Protein AF-A0A5Y2SI53-F1 (afdb_monomer)

InterPro domains:
  IPR004703 Phosphotransferase system, sugar-specific permease component [PF03611] (11-159)
  IPR051562 Ascorbate-specific PTS system EIIC component [PTHR33843] (4-161)

Foldseek 3Di:
DVVVCCCVCVQVVDPLNVQLVVQLVVCVVVVHDPVVSVVSSVCSSVVVVVVVVVVVVVVVVVVVVVVCCCVVVVDPDDDPDLCSLLVVLCVVCVVLLVLLLVLLQVLLVVLCVPDVQNDHQDDPVQSSSQSSVQLVVLVVVVHDDPVSSNRSNNVSNVVCSVLVSVLCVQLQVLVVVVVNHPDADRHSVRSLVSNLVSCVVVVVVVVNVVSVVVVVVVVCVVVVVVPDDPDDPPDDDD

Sequence (238 aa):
MLFVEFIVKDLLGQASILITFIAMLGLILQKKSPAKTAEGTFKTLLGFLIMMAGINIIVATLTFLNDIFTQGFGMKGYITDVAAIAGLANRELGSEVALTLMVIFAVNIIIVRLTPLKYIFLTGQALLGMATIGAVIGYKAGLTGLPLILTGGIFGGVIHGLFITSLPAFLVPMLESYGFTGVTFSDSDVISSGLVLGHAFQKNGLFVALFIVFVAALAWFVNGKSAKPKGENIHESV

Secondary structure (DSSP, 8-state):
-HHHHIIIIIISS-HHHHHHHHHHHHHHHTT--HHHHHHHHHHHHHHHHHHHHHHHHHHHHHHHHHHHHHHHTT--S----HHHHHHHHHHHHHHHHHHHHHHHHHHHHHHHHHSS-------HHHHHHHHHHHHHHHHHTT--HHHHHHHHHHHHHHHHHHHHHHHHHHHHHHHHHTT-TT---SSHHHHHHHHHHHHHHTT-HHHHHHHHHH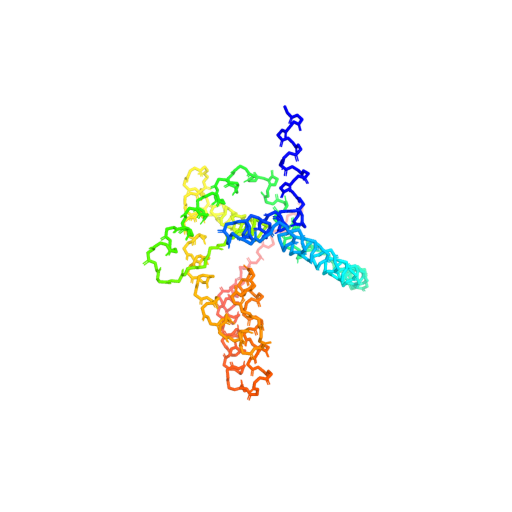HHHHHHHHHHTT------------

Radius of gyration: 21.8 Å; Cα contacts (8 Å, |Δi|>4): 193; chains: 1; bounding box: 56×56×66 Å

Nearest PDB structures (foldseek):
  4rp9-assembly1_A  TM=8.287E-01  e=1.779E-03  Escherichia coli K-12

Organism: Salmonella houtenae (NCBI:txid59205)

Solvent-accessible surface area (backbone atoms only — not comparable to full-atom values): 13011 Å² total; per-residue (Å²): 108,69,71,58,48,42,47,52,54,64,45,62,55,32,65,55,54,42,54,22,51,51,49,32,51,51,31,52,75,67,66,49,53,72,67,56,27,51,51,53,23,51,51,47,36,52,52,44,51,54,49,51,55,54,50,49,54,52,49,54,52,52,50,54,51,48,51,50,50,36,65,74,69,62,62,83,71,83,73,95,38,72,64,58,52,42,52,54,50,42,70,78,39,40,67,51,23,55,53,8,29,54,40,22,52,53,42,34,54,52,50,33,72,76,43,95,47,84,58,82,90,79,60,63,69,64,46,44,52,46,15,39,51,21,32,50,52,25,42,76,72,71,36,61,70,68,64,14,26,51,51,18,7,48,53,39,12,49,56,48,33,55,53,58,35,50,48,43,69,61,38,25,64,55,35,39,77,74,71,41,73,95,47,73,69,92,45,70,67,58,38,51,51,48,49,42,53,52,34,51,74,71,65,37,58,66,61,41,51,52,50,51,52,50,51,51,51,50,53,46,59,61,52,68,71,66,74,68,82,76,82,80,80,79,78,85,75,133

pLDDT: mean 79.81, std 12.95, range [35.12, 95.44]

Structure (mmCIF, N/CA/C/O backbone):
data_AF-A0A5Y2SI53-F1
#
_entry.id   AF-A0A5Y2SI53-F1
#
loop_
_atom_site.group_PDB
_atom_site.id
_atom_site.type_symbol
_atom_site.label_atom_id
_atom_site.label_alt_id
_atom_site.label_comp_id
_atom_site.label_asym_id
_atom_site.label_entity_id
_atom_site.label_seq_id
_atom_site.pdbx_PDB_ins_code
_atom_site.Cartn_x
_atom_site.Cartn_y
_atom_site.Cartn_z
_atom_site.occupancy
_atom_site.B_iso_or_equiv
_atom_site.auth_seq_id
_atom_site.auth_comp_id
_atom_site.auth_asym_id
_atom_site.auth_atom_id
_atom_site.pdbx_PDB_model_num
ATOM 1 N N . MET A 1 1 ? 6.733 30.416 -2.817 1.00 56.38 1 MET A N 1
ATOM 2 C CA . MET A 1 1 ? 7.457 29.133 -2.971 1.00 56.38 1 MET A CA 1
ATOM 3 C C . MET A 1 1 ? 7.708 28.453 -1.630 1.00 56.38 1 MET A C 1
ATOM 5 O O . MET A 1 1 ? 7.174 27.371 -1.465 1.00 56.38 1 MET A O 1
ATOM 9 N N . LEU A 1 2 ? 8.352 29.100 -0.647 1.00 68.94 2 LEU A N 1
ATOM 10 C CA . LEU A 1 2 ? 8.662 28.516 0.678 1.00 68.94 2 LEU A CA 1
ATOM 11 C C . LEU A 1 2 ? 7.490 27.836 1.417 1.00 68.94 2 LEU A C 1
ATOM 13 O O . LEU A 1 2 ? 7.642 26.726 1.903 1.00 68.94 2 LEU A O 1
ATOM 17 N N . PHE A 1 3 ? 6.308 28.461 1.479 1.00 70.88 3 PHE A N 1
ATOM 18 C CA . PHE A 1 3 ? 5.153 27.872 2.178 1.00 70.88 3 PHE A CA 1
ATOM 19 C C . PHE A 1 3 ? 4.589 26.626 1.474 1.00 70.88 3 PHE A C 1
ATOM 21 O O . PHE A 1 3 ? 4.188 25.665 2.121 1.00 70.88 3 PHE A O 1
ATOM 28 N N . VAL A 1 4 ? 4.589 26.627 0.138 1.00 66.31 4 VAL A N 1
ATOM 29 C CA . VAL A 1 4 ? 4.126 25.483 -0.661 1.00 66.31 4 VAL A CA 1
ATOM 30 C C . VAL A 1 4 ? 5.146 24.349 -0.598 1.00 66.31 4 VAL A C 1
ATOM 32 O O . VAL A 1 4 ? 4.754 23.199 -0.450 1.00 66.31 4 VAL A O 1
ATOM 35 N N . GLU A 1 5 ? 6.444 24.657 -0.638 1.00 69.44 5 GLU A N 1
ATOM 36 C CA . GLU A 1 5 ? 7.497 23.657 -0.437 1.00 69.44 5 GLU A CA 1
ATOM 37 C C . GLU A 1 5 ? 7.448 23.047 0.962 1.00 69.44 5 GLU A C 1
ATOM 39 O O . 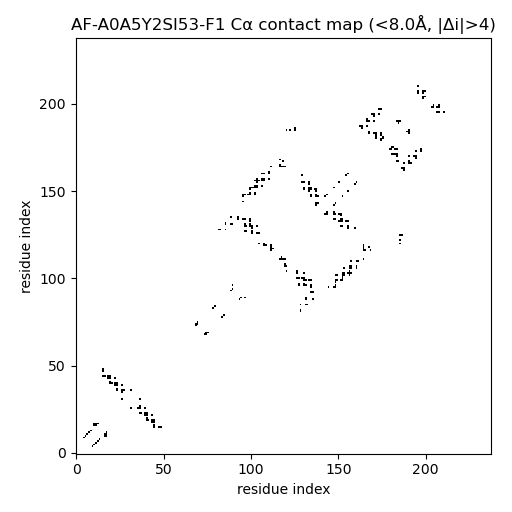GLU A 1 5 ? 7.526 21.830 1.070 1.00 69.44 5 GLU A O 1
ATOM 44 N N . PHE A 1 6 ? 7.225 23.847 2.006 1.00 71.44 6 PHE A N 1
ATOM 45 C CA . PHE A 1 6 ? 7.045 23.343 3.368 1.00 71.44 6 PHE A CA 1
ATOM 46 C C . PHE A 1 6 ? 5.854 22.379 3.466 1.00 71.44 6 PHE A C 1
ATOM 48 O O . PHE A 1 6 ? 5.972 21.279 4.003 1.00 71.44 6 PHE A O 1
ATOM 55 N N . ILE A 1 7 ? 4.702 22.742 2.894 1.00 66.88 7 ILE A N 1
ATOM 56 C CA . ILE A 1 7 ? 3.534 21.853 2.899 1.00 66.88 7 ILE A CA 1
ATOM 57 C C . ILE A 1 7 ? 3.813 20.576 2.101 1.00 66.88 7 ILE A C 1
ATOM 59 O O . ILE A 1 7 ? 3.496 19.485 2.561 1.00 66.88 7 ILE A O 1
ATOM 63 N N . VAL A 1 8 ? 4.401 20.677 0.912 1.00 63.09 8 VAL A N 1
ATOM 64 C CA . VAL A 1 8 ? 4.543 19.519 0.021 1.00 63.09 8 VAL A CA 1
ATOM 65 C C . VAL A 1 8 ? 5.697 18.605 0.441 1.00 63.09 8 VAL A C 1
ATOM 67 O O . VAL A 1 8 ? 5.512 17.392 0.481 1.00 63.09 8 VAL A O 1
ATOM 70 N N . LYS A 1 9 ? 6.873 19.148 0.766 1.00 64.69 9 LYS A N 1
ATOM 71 C CA . LYS A 1 9 ? 8.055 18.354 1.136 1.00 64.69 9 LYS A CA 1
ATOM 72 C C . LYS A 1 9 ? 8.083 17.988 2.613 1.00 64.69 9 LYS A C 1
ATOM 74 O O . LYS A 1 9 ? 8.350 16.832 2.929 1.00 64.69 9 LYS A O 1
ATOM 79 N N . ASP A 1 10 ? 7.795 18.932 3.503 1.00 66.94 10 ASP A N 1
ATOM 80 C CA . ASP A 1 10 ? 8.042 18.724 4.933 1.00 66.94 10 ASP A CA 1
ATOM 81 C C . ASP A 1 10 ? 6.807 18.190 5.668 1.00 66.94 10 ASP A C 1
ATOM 83 O O . ASP A 1 10 ? 6.942 17.352 6.558 1.00 66.94 10 ASP A O 1
ATOM 87 N N . LEU A 1 11 ? 5.601 18.614 5.272 1.00 64.81 11 LEU A N 1
ATOM 88 C CA . LEU A 1 11 ? 4.351 18.166 5.896 1.00 64.81 11 LEU A CA 1
ATOM 89 C C . LEU A 1 11 ? 3.767 16.917 5.216 1.00 64.81 11 LEU A C 1
ATOM 91 O O . LEU A 1 11 ? 3.507 15.915 5.877 1.00 64.81 11 LEU A O 1
ATOM 95 N N . LEU A 1 12 ? 3.555 16.970 3.897 1.00 62.12 12 LEU A N 1
ATOM 96 C CA . LEU A 1 12 ? 2.970 15.872 3.115 1.00 62.12 12 LEU A CA 1
ATOM 97 C C . LEU A 1 12 ? 4.010 14.830 2.682 1.00 62.12 12 LEU A C 1
ATOM 99 O O . LEU A 1 12 ? 3.653 13.677 2.452 1.00 62.12 12 LEU A O 1
ATOM 103 N N . GLY A 1 13 ? 5.285 15.217 2.584 1.00 62.00 13 GLY A N 1
ATOM 104 C CA . GLY A 1 13 ? 6.376 14.319 2.203 1.00 62.00 13 GLY A CA 1
ATOM 105 C C . GLY A 1 13 ? 6.840 13.392 3.329 1.00 62.00 13 GLY A C 1
ATOM 106 O O . GLY A 1 13 ? 7.442 12.355 3.056 1.00 62.00 13 GLY A O 1
ATOM 107 N N . GLN A 1 14 ? 6.526 13.707 4.591 1.00 71.06 14 GLN A N 1
ATOM 108 C CA . GLN A 1 14 ? 6.803 12.825 5.725 1.00 71.06 14 GLN A CA 1
ATOM 109 C C . GLN A 1 14 ? 5.598 11.928 6.029 1.00 71.06 14 GLN A C 1
ATOM 111 O O . GLN A 1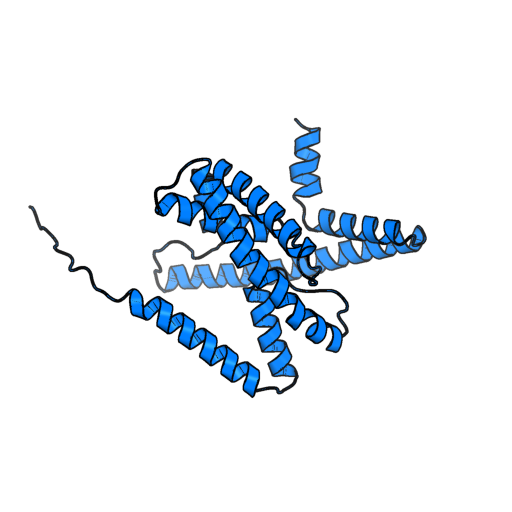 14 ? 4.599 12.361 6.606 1.00 71.06 14 GLN A O 1
ATOM 116 N N . ALA A 1 15 ? 5.716 10.640 5.697 1.00 70.81 15 ALA A N 1
ATOM 117 C CA . ALA A 1 15 ? 4.651 9.654 5.903 1.00 70.81 15 ALA A CA 1
ATOM 118 C C . ALA A 1 15 ? 4.175 9.563 7.370 1.00 70.81 15 ALA A C 1
ATOM 120 O O . ALA A 1 15 ? 2.979 9.419 7.625 1.00 70.81 15 ALA A O 1
ATOM 121 N N . SER A 1 16 ? 5.094 9.711 8.332 1.00 74.50 16 SER A N 1
ATOM 122 C CA . SER A 1 16 ? 4.799 9.708 9.773 1.00 74.50 16 SER A CA 1
ATOM 123 C C . SER A 1 16 ? 3.861 10.843 10.175 1.00 74.50 16 SER A C 1
ATOM 125 O O . SER A 1 16 ? 2.893 10.632 10.910 1.00 74.50 16 SER A O 1
ATOM 127 N N . ILE A 1 17 ? 4.129 12.042 9.663 1.00 80.38 17 ILE A N 1
ATOM 128 C CA . ILE A 1 17 ? 3.349 13.245 9.922 1.00 80.38 17 ILE A CA 1
ATOM 129 C C . ILE A 1 17 ? 1.970 13.108 9.276 1.00 80.38 17 ILE A C 1
ATOM 131 O O . ILE A 1 17 ? 0.959 13.274 9.959 1.00 80.38 17 ILE A O 1
ATOM 135 N N . LEU A 1 18 ? 1.915 12.720 8.000 1.00 80.44 18 LEU A N 1
ATOM 136 C CA . LEU A 1 18 ? 0.662 12.562 7.262 1.00 80.44 18 LEU A CA 1
ATOM 137 C C . LEU A 1 18 ? -0.307 11.588 7.955 1.00 80.44 18 LEU A C 1
ATOM 139 O O . LEU A 1 18 ? -1.464 11.935 8.195 1.00 80.44 18 LEU A O 1
ATOM 143 N N . ILE A 1 19 ? 0.162 10.393 8.332 1.00 80.31 19 ILE A N 1
ATOM 144 C CA . ILE A 1 19 ? -0.668 9.375 9.000 1.00 80.31 19 ILE A CA 1
ATOM 145 C C . ILE A 1 19 ? -1.139 9.865 10.375 1.00 80.31 19 ILE A C 1
ATOM 147 O O . ILE A 1 19 ? -2.295 9.657 10.749 1.00 80.31 19 ILE A O 1
ATOM 151 N N . THR A 1 20 ? -0.279 10.577 11.103 1.00 85.31 20 THR A N 1
ATOM 152 C CA . THR A 1 20 ? -0.619 11.176 12.400 1.00 85.31 20 THR A CA 1
ATOM 153 C C . THR A 1 20 ? -1.712 12.239 12.258 1.00 85.31 20 THR A C 1
ATOM 155 O O . THR A 1 20 ? -2.663 12.252 13.042 1.00 85.31 20 THR A O 1
ATOM 158 N N . PHE A 1 21 ? -1.642 13.087 11.228 1.00 86.19 21 PHE A N 1
ATOM 159 C CA . PHE A 1 21 ? -2.688 14.068 10.930 1.00 86.19 21 PHE A CA 1
ATOM 160 C C . PHE A 1 21 ? -4.007 13.409 10.528 1.00 86.19 21 PHE A C 1
ATOM 162 O O . PHE A 1 21 ? -5.061 13.838 10.998 1.00 86.19 21 PHE A O 1
ATOM 169 N N . ILE A 1 22 ? -3.968 12.355 9.707 1.00 84.69 22 ILE A N 1
ATOM 170 C CA . ILE A 1 22 ? -5.169 11.598 9.327 1.00 84.69 22 ILE A CA 1
ATOM 171 C C . ILE A 1 22 ? -5.824 10.980 10.569 1.00 84.69 22 ILE A C 1
ATOM 173 O O . ILE A 1 22 ? -7.038 11.099 10.740 1.00 84.69 22 ILE A O 1
ATOM 177 N N . ALA A 1 23 ? -5.040 10.385 11.472 1.00 86.44 23 ALA A N 1
ATOM 178 C CA . ALA A 1 23 ? -5.556 9.834 12.724 1.00 86.44 23 ALA A CA 1
ATOM 179 C C . ALA A 1 23 ? -6.155 10.922 13.631 1.00 86.44 23 ALA A C 1
ATOM 181 O O . ALA A 1 23 ? -7.259 10.751 14.155 1.00 86.44 23 ALA A O 1
ATOM 182 N N . MET A 1 24 ? -5.477 12.066 13.765 1.00 90.81 24 MET A N 1
ATOM 183 C CA . MET A 1 24 ? -5.966 13.214 14.532 1.00 90.81 24 MET A CA 1
ATOM 184 C C . MET A 1 24 ? -7.298 13.732 13.974 1.00 90.81 24 MET A C 1
ATOM 186 O O . MET A 1 24 ? -8.268 13.866 14.722 1.00 90.81 24 MET A O 1
ATOM 190 N N . LEU A 1 25 ? -7.376 13.971 12.661 1.00 90.81 25 LEU A N 1
ATOM 191 C CA . LEU A 1 25 ? -8.606 14.386 11.981 1.00 90.81 25 LEU A CA 1
ATOM 192 C C . LEU A 1 25 ? -9.713 13.345 12.153 1.00 90.81 25 LEU A C 1
ATOM 194 O O . LEU A 1 25 ? -10.845 13.705 12.468 1.00 90.81 25 LEU A O 1
ATOM 198 N N . GLY A 1 26 ? -9.390 12.058 12.025 1.00 86.69 26 GLY A N 1
ATOM 199 C CA . GLY A 1 26 ? -10.335 10.966 12.245 1.00 86.69 26 GLY A CA 1
ATOM 200 C C . GLY A 1 26 ? -10.931 10.973 13.654 1.00 86.69 26 GLY A C 1
ATOM 201 O O . GLY A 1 26 ? -12.141 10.803 13.809 1.00 86.69 26 GLY A O 1
ATOM 202 N N . LEU A 1 27 ? -10.119 11.223 14.685 1.00 91.94 27 LEU A N 1
ATOM 203 C CA . LEU A 1 27 ? -10.577 11.307 16.078 1.00 91.94 27 LEU A CA 1
ATOM 204 C C . LEU A 1 27 ? -11.414 12.568 16.344 1.00 91.94 27 LEU A C 1
ATOM 206 O O . LEU A 1 27 ? -12.418 12.493 17.062 1.00 91.94 27 LEU A O 1
ATOM 210 N N . ILE A 1 28 ? -11.053 13.698 15.729 1.00 94.31 28 ILE A N 1
ATOM 211 C CA . ILE A 1 28 ? -11.830 14.947 15.783 1.00 94.31 28 ILE A CA 1
ATOM 212 C C . ILE A 1 28 ? -13.203 14.755 15.128 1.00 94.31 28 ILE A C 1
ATOM 214 O O . ILE A 1 28 ? -14.221 15.106 15.724 1.00 94.31 28 ILE A O 1
ATOM 218 N N . LEU A 1 29 ? -13.255 14.145 13.940 1.00 92.94 29 LEU A N 1
ATOM 219 C CA . LEU A 1 29 ? -14.504 13.860 13.225 1.00 92.94 29 LEU A CA 1
ATOM 220 C C . LEU A 1 29 ? -15.394 12.867 13.986 1.00 92.94 29 LEU A C 1
ATOM 222 O O . LEU A 1 29 ? -16.617 12.998 13.979 1.00 92.94 29 LEU A O 1
ATOM 226 N N . GLN A 1 30 ? -14.789 11.928 14.716 1.00 90.75 30 GLN A N 1
ATOM 227 C CA . GLN A 1 30 ? -15.482 11.038 15.654 1.00 90.75 30 GLN A CA 1
ATOM 228 C C . GLN A 1 30 ? -15.892 11.722 16.972 1.00 90.75 30 GLN A C 1
ATOM 230 O O . GLN A 1 30 ? -16.409 11.052 17.871 1.00 90.75 30 GLN A O 1
ATOM 235 N N . LYS A 1 31 ? -15.661 13.035 17.109 1.00 93.75 31 LYS A N 1
ATOM 236 C CA . LYS A 1 31 ? -16.002 13.855 18.283 1.00 93.75 31 LYS A CA 1
ATOM 237 C C . LYS A 1 31 ? -15.423 13.305 19.592 1.00 93.75 31 LYS A C 1
ATOM 239 O O . LYS A 1 31 ? -16.065 13.366 20.643 1.00 93.75 31 LYS A O 1
ATOM 244 N N . LYS A 1 32 ? -14.216 12.731 19.546 1.00 92.75 32 LYS A N 1
ATOM 245 C CA . LYS A 1 32 ? -13.508 12.293 20.758 1.00 92.75 32 LYS A CA 1
ATOM 246 C C . LYS A 1 32 ? -13.046 13.511 21.568 1.00 92.75 32 LYS A C 1
ATOM 248 O O . LYS A 1 32 ? -12.849 14.596 21.026 1.00 92.75 32 LYS A O 1
ATOM 253 N N . SER A 1 33 ? -12.891 13.336 22.882 1.00 95.44 33 SER A N 1
ATOM 254 C CA . SER A 1 33 ? -12.426 14.415 23.760 1.00 95.44 33 SER A CA 1
ATOM 255 C C . SER A 1 33 ? -11.003 14.859 23.387 1.00 95.44 33 SER A C 1
ATOM 257 O O . SER A 1 33 ? -10.221 14.025 22.924 1.00 95.44 33 SER A O 1
ATOM 259 N N . PRO A 1 34 ? -10.617 16.126 23.642 1.00 92.81 34 PRO A N 1
ATOM 260 C CA . PRO A 1 34 ? -9.284 16.633 23.298 1.00 92.81 34 PRO A CA 1
ATOM 261 C C . PRO A 1 34 ? -8.139 15.768 23.840 1.00 92.81 34 PRO A C 1
ATOM 263 O O . PRO A 1 34 ? -7.178 15.503 23.126 1.00 92.81 34 PRO A O 1
ATOM 266 N N . ALA A 1 35 ? -8.284 15.249 25.065 1.00 94.06 35 ALA A N 1
ATOM 2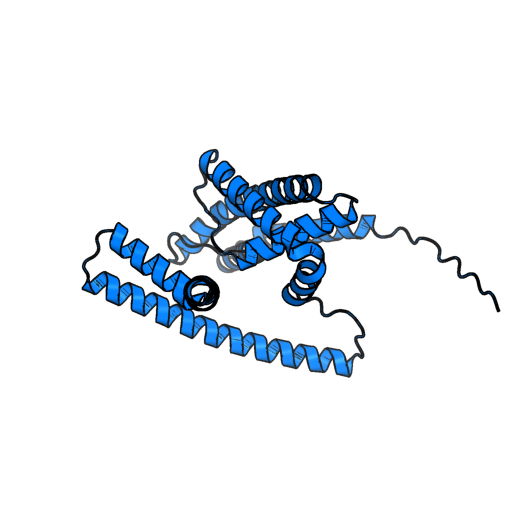67 C CA . ALA A 1 35 ? -7.313 14.339 25.671 1.00 94.06 35 ALA A CA 1
ATOM 268 C C . ALA A 1 35 ? -7.166 13.023 24.885 1.00 94.06 35 ALA A C 1
ATOM 270 O O . ALA A 1 35 ? -6.048 12.606 24.600 1.00 94.06 35 ALA A O 1
ATOM 271 N N . LYS A 1 36 ? -8.281 12.401 24.471 1.00 92.19 36 LYS A N 1
ATOM 272 C CA . LYS A 1 36 ? -8.258 11.164 23.668 1.00 92.19 36 LYS A CA 1
ATOM 273 C C . LYS A 1 36 ? -7.723 11.404 22.260 1.00 92.19 36 LYS A C 1
ATOM 275 O O . LYS A 1 36 ? -7.038 10.544 21.716 1.00 92.19 36 LYS A O 1
ATOM 280 N N . THR A 1 37 ? -8.023 12.561 21.677 1.00 94.56 37 THR A N 1
ATOM 281 C CA . THR A 1 37 ? -7.471 12.970 20.383 1.00 94.56 37 THR A CA 1
ATOM 282 C C . THR A 1 37 ? -5.957 13.120 20.470 1.00 94.56 37 THR A C 1
ATOM 284 O O . THR A 1 37 ? -5.253 12.524 19.659 1.00 94.56 37 THR A O 1
ATOM 287 N N . ALA A 1 38 ? -5.442 13.839 21.473 1.00 93.94 38 ALA A N 1
ATOM 288 C CA . ALA A 1 38 ? -4.004 13.981 21.688 1.00 93.94 38 ALA A CA 1
ATOM 289 C C . ALA A 1 38 ? -3.336 12.618 21.926 1.00 93.94 38 ALA A C 1
ATOM 291 O O . ALA A 1 38 ? -2.382 12.275 21.234 1.00 93.94 38 ALA A O 1
ATOM 292 N N . GLU A 1 39 ? -3.882 11.802 22.832 1.00 93.31 39 GLU A N 1
ATOM 293 C CA . GLU A 1 39 ? -3.366 10.462 23.134 1.00 93.31 39 GLU A CA 1
ATOM 294 C C . GLU A 1 39 ? -3.310 9.566 21.885 1.00 93.31 39 GLU A C 1
ATOM 296 O O . GLU A 1 39 ? -2.274 8.965 21.599 1.00 93.31 39 GLU A O 1
ATOM 301 N N . GLY A 1 40 ? -4.400 9.490 21.115 1.00 89.94 40 GLY A N 1
ATOM 302 C CA . GLY A 1 40 ? -4.455 8.690 19.890 1.00 89.94 40 GLY A CA 1
ATOM 303 C C . GLY A 1 40 ? -3.505 9.198 18.803 1.00 89.94 40 GLY A C 1
ATOM 304 O O . GLY A 1 40 ? -2.876 8.399 18.108 1.00 89.94 40 GLY A O 1
ATOM 305 N N . THR A 1 41 ? -3.334 10.517 18.708 1.00 92.06 41 THR A N 1
ATOM 306 C CA . THR A 1 41 ? -2.381 11.154 17.788 1.00 92.06 41 THR A CA 1
ATOM 307 C C . THR A 1 41 ? -0.943 10.779 18.158 1.00 92.06 41 THR A C 1
ATOM 309 O O . THR A 1 41 ? -0.199 10.293 17.307 1.00 92.06 41 THR A O 1
ATOM 312 N N . PHE A 1 42 ? -0.565 10.886 19.438 1.00 93.31 42 PHE A N 1
ATOM 313 C CA . PHE A 1 42 ? 0.765 10.490 19.915 1.00 93.31 42 PHE A CA 1
ATOM 314 C C . PHE A 1 42 ? 1.036 8.992 19.757 1.00 93.31 42 PHE A C 1
ATOM 316 O O . PHE A 1 42 ? 2.123 8.618 19.320 1.00 93.31 42 PHE A O 1
ATOM 323 N N . LYS A 1 43 ? 0.061 8.124 20.061 1.00 90.56 43 LYS A N 1
ATOM 324 C CA . LYS A 1 43 ? 0.199 6.673 19.849 1.00 90.56 43 LYS A CA 1
ATOM 325 C C . LYS A 1 43 ? 0.430 6.333 18.380 1.00 90.56 43 LYS A C 1
ATOM 327 O O . LYS A 1 43 ? 1.277 5.497 18.083 1.00 90.56 43 LYS A O 1
ATOM 332 N N . THR A 1 44 ? -0.289 6.999 17.478 1.00 87.88 44 THR A N 1
ATOM 333 C CA . THR A 1 44 ? -0.120 6.812 16.030 1.00 87.88 44 THR A CA 1
ATOM 334 C C . THR A 1 44 ? 1.278 7.241 15.589 1.00 87.88 44 THR A C 1
ATOM 336 O O . THR A 1 44 ? 1.967 6.472 14.918 1.00 87.88 44 THR A O 1
ATOM 339 N N . LEU A 1 45 ? 1.727 8.422 16.026 1.00 88.00 45 LEU A N 1
ATOM 340 C CA . LEU A 1 45 ? 3.058 8.939 15.710 1.00 88.00 45 LEU A CA 1
ATOM 341 C C . LEU A 1 45 ? 4.163 7.994 16.197 1.00 88.00 45 LEU A C 1
ATOM 343 O O . LEU A 1 45 ? 5.018 7.586 15.415 1.00 88.00 45 LEU A O 1
ATOM 347 N N . LEU A 1 46 ? 4.131 7.616 17.478 1.00 90.88 46 LEU A N 1
ATOM 348 C CA . LEU A 1 46 ? 5.138 6.740 18.079 1.00 90.88 46 LEU A CA 1
ATOM 349 C C . LEU A 1 46 ? 5.123 5.345 17.447 1.00 90.88 46 LEU A C 1
ATOM 351 O O . LEU A 1 46 ? 6.187 4.814 17.135 1.00 90.88 46 LEU A O 1
ATOM 355 N N . GLY A 1 47 ? 3.938 4.777 17.205 1.00 84.44 47 GLY A N 1
ATOM 356 C CA . GLY A 1 47 ? 3.798 3.482 16.544 1.00 84.44 47 GLY A CA 1
ATOM 357 C C . GLY A 1 47 ? 4.425 3.479 15.151 1.00 84.44 47 GLY A C 1
ATOM 358 O O . GLY A 1 47 ? 5.194 2.575 14.824 1.00 84.44 47 GLY A O 1
ATOM 359 N N . PHE A 1 48 ? 4.173 4.524 14.358 1.00 83.56 48 PHE A N 1
ATOM 360 C CA . PHE A 1 48 ? 4.766 4.648 13.030 1.00 83.56 48 PHE A CA 1
ATOM 361 C C . PHE A 1 48 ? 6.289 4.836 13.086 1.00 83.56 48 PHE A C 1
ATOM 363 O O . PHE A 1 48 ? 7.009 4.202 12.317 1.00 83.56 48 PHE A O 1
ATOM 370 N N . LEU A 1 49 ? 6.805 5.658 14.007 1.00 85.06 49 LEU A N 1
ATOM 371 C CA . LEU A 1 49 ? 8.252 5.865 14.158 1.00 85.06 49 LEU A CA 1
ATOM 372 C C . LEU A 1 49 ? 8.988 4.576 14.548 1.00 85.06 49 LEU A C 1
ATOM 374 O O . LEU A 1 49 ? 10.029 4.267 13.967 1.00 85.06 49 LEU A O 1
ATOM 378 N N . ILE A 1 50 ? 8.436 3.802 15.487 1.00 90.12 50 ILE A N 1
ATOM 379 C CA . ILE A 1 50 ? 9.004 2.511 15.900 1.00 90.12 50 ILE A CA 1
ATOM 380 C C . ILE A 1 50 ? 8.989 1.522 14.729 1.00 90.12 50 ILE A C 1
ATOM 382 O O . ILE A 1 50 ? 9.994 0.862 14.464 1.00 90.12 50 ILE A O 1
ATOM 386 N N . MET A 1 51 ? 7.875 1.448 13.996 1.00 86.56 51 MET A N 1
ATOM 387 C CA . MET A 1 51 ? 7.755 0.596 12.813 1.00 86.56 51 MET A CA 1
ATOM 388 C C . MET A 1 51 ? 8.800 0.959 11.751 1.00 86.56 51 MET A C 1
ATOM 390 O O . MET A 1 51 ? 9.504 0.077 11.262 1.00 86.56 51 MET A O 1
ATOM 394 N N . MET A 1 52 ? 8.954 2.248 11.433 1.00 81.12 52 MET A N 1
ATOM 395 C CA . MET A 1 52 ? 9.946 2.712 10.460 1.00 81.12 52 MET A CA 1
ATOM 396 C C . MET A 1 52 ? 11.380 2.419 10.899 1.00 81.12 52 MET A C 1
ATOM 398 O O . MET A 1 52 ? 12.199 2.031 10.069 1.00 81.12 52 MET A O 1
ATOM 402 N N . ALA A 1 53 ? 11.689 2.549 12.191 1.00 85.69 53 ALA A N 1
ATOM 403 C CA . ALA A 1 53 ? 12.995 2.163 12.715 1.00 85.69 53 ALA A CA 1
ATOM 404 C C . ALA A 1 53 ? 13.274 0.668 12.471 1.00 85.69 53 ALA A C 1
ATOM 406 O O . ALA A 1 53 ? 14.349 0.318 11.986 1.00 85.69 53 ALA A O 1
ATOM 407 N N . GLY A 1 54 ? 12.288 -0.199 12.727 1.00 82.75 54 GLY A N 1
ATOM 408 C CA . GLY A 1 54 ? 12.389 -1.634 12.445 1.00 82.75 54 GLY A CA 1
ATOM 409 C C . GLY A 1 54 ? 12.572 -1.943 10.956 1.00 82.75 54 GLY A C 1
ATOM 410 O O . GLY A 1 54 ? 13.477 -2.695 10.594 1.00 82.75 54 GLY A O 1
ATOM 411 N N . ILE A 1 55 ? 11.767 -1.318 10.087 1.00 83.12 55 ILE A N 1
ATOM 412 C CA . ILE A 1 55 ? 11.877 -1.464 8.626 1.00 83.12 55 ILE A CA 1
ATOM 413 C C . ILE A 1 55 ? 13.283 -1.075 8.155 1.00 83.12 55 ILE A C 1
ATOM 415 O O . ILE A 1 55 ? 13.908 -1.833 7.417 1.00 83.12 55 ILE A O 1
ATOM 419 N N . ASN A 1 56 ? 13.815 0.058 8.618 1.00 85.69 56 ASN A N 1
ATOM 420 C CA . ASN A 1 56 ? 15.126 0.550 8.193 1.00 85.69 56 ASN A CA 1
ATOM 421 C C . ASN A 1 56 ? 16.273 -0.393 8.583 1.00 85.69 56 ASN A C 1
ATOM 423 O O . ASN A 1 56 ? 17.208 -0.558 7.803 1.00 85.69 56 ASN A O 1
ATOM 427 N N . ILE A 1 57 ? 16.199 -1.048 9.746 1.00 92.25 57 ILE A N 1
ATOM 428 C CA . ILE A 1 57 ? 17.193 -2.054 10.164 1.00 92.25 57 ILE A CA 1
ATOM 429 C C . ILE A 1 57 ? 17.173 -3.265 9.220 1.00 92.25 57 ILE A C 1
ATOM 431 O O . ILE A 1 57 ? 18.227 -3.751 8.798 1.00 92.25 57 ILE A O 1
ATOM 435 N N . ILE A 1 58 ? 15.978 -3.744 8.861 1.00 87.75 58 ILE A N 1
ATOM 436 C CA . ILE A 1 58 ? 15.814 -4.881 7.944 1.00 87.75 58 ILE A CA 1
ATOM 437 C C . ILE A 1 58 ? 16.330 -4.507 6.552 1.00 87.75 58 ILE A C 1
ATOM 439 O O . ILE A 1 58 ? 17.142 -5.238 5.988 1.00 87.75 58 ILE A O 1
ATOM 443 N N . VAL A 1 59 ? 15.912 -3.353 6.024 1.00 82.62 59 VAL A N 1
ATOM 444 C CA . VAL A 1 59 ? 16.348 -2.857 4.711 1.00 82.62 59 VAL A CA 1
ATOM 445 C C . VAL A 1 59 ? 17.865 -2.699 4.667 1.00 82.62 59 VAL A C 1
ATOM 447 O O . VAL A 1 59 ? 18.482 -3.209 3.740 1.00 82.62 59 VAL A O 1
ATOM 450 N N . ALA A 1 60 ? 18.488 -2.087 5.679 1.00 86.12 60 ALA A N 1
ATOM 451 C CA . ALA A 1 60 ? 19.944 -1.933 5.732 1.00 86.12 60 ALA A CA 1
ATOM 452 C C . ALA A 1 60 ? 20.674 -3.285 5.658 1.00 86.12 60 ALA A C 1
ATOM 454 O O . ALA A 1 60 ? 21.675 -3.420 4.955 1.00 86.12 60 ALA A O 1
ATOM 455 N N . THR A 1 61 ? 20.137 -4.299 6.340 1.00 88.88 61 THR A N 1
ATOM 456 C CA . THR A 1 61 ? 20.688 -5.660 6.327 1.00 88.88 61 THR A CA 1
ATOM 457 C C . THR A 1 61 ? 20.547 -6.311 4.948 1.00 88.88 61 THR A C 1
ATOM 459 O O . THR A 1 61 ? 21.494 -6.921 4.451 1.00 88.88 61 THR A O 1
ATOM 462 N N . LEU A 1 62 ? 19.383 -6.164 4.308 1.00 83.69 62 LEU A N 1
ATOM 463 C CA . LEU A 1 62 ? 19.120 -6.697 2.968 1.00 83.69 62 LEU A CA 1
ATOM 464 C C . LEU A 1 62 ? 19.962 -6.005 1.891 1.00 83.69 62 LEU A C 1
ATOM 466 O O . LEU A 1 62 ? 20.454 -6.681 0.991 1.00 83.69 62 LEU A O 1
ATOM 470 N N . THR A 1 63 ? 20.165 -4.691 1.993 1.00 83.69 63 THR A N 1
ATOM 471 C CA . THR A 1 63 ? 21.035 -3.933 1.083 1.00 83.69 63 THR A CA 1
ATOM 472 C C . THR A 1 63 ? 22.482 -4.392 1.209 1.00 83.69 63 THR A C 1
ATOM 474 O O . THR A 1 63 ? 23.106 -4.713 0.204 1.00 83.69 63 THR A O 1
ATOM 477 N N . PHE A 1 64 ? 22.995 -4.524 2.435 1.00 86.31 64 PHE A N 1
ATOM 478 C CA . PHE A 1 64 ? 24.347 -5.040 2.657 1.00 86.31 64 PHE A CA 1
ATOM 479 C C . PHE A 1 64 ? 24.532 -6.451 2.080 1.00 86.31 64 PHE A C 1
ATOM 481 O O . PHE A 1 64 ? 25.538 -6.743 1.433 1.00 86.31 64 PHE A O 1
ATOM 488 N N . LEU A 1 65 ? 23.540 -7.325 2.277 1.00 85.88 65 LEU A N 1
ATOM 489 C CA . LEU A 1 65 ? 23.539 -8.655 1.680 1.00 85.88 65 LEU A CA 1
ATOM 490 C C . LEU A 1 65 ? 23.585 -8.560 0.146 1.00 85.88 65 LEU A C 1
ATOM 492 O O . LEU A 1 65 ? 24.421 -9.208 -0.480 1.00 85.88 65 LEU A O 1
ATOM 496 N N . ASN A 1 66 ? 22.732 -7.725 -0.454 1.00 80.00 66 ASN A N 1
ATOM 497 C CA . ASN A 1 66 ? 22.688 -7.499 -1.899 1.00 80.00 66 ASN A CA 1
ATOM 498 C C . ASN A 1 66 ? 24.051 -7.058 -2.460 1.00 80.00 66 ASN A C 1
ATOM 500 O O . ASN A 1 66 ? 24.499 -7.614 -3.465 1.00 80.00 66 ASN A O 1
ATOM 504 N N . ASP A 1 67 ? 24.741 -6.141 -1.782 1.00 83.69 67 ASP A N 1
ATOM 505 C CA . ASP A 1 67 ? 26.059 -5.653 -2.197 1.00 83.69 67 ASP A CA 1
ATOM 506 C C . ASP A 1 67 ? 27.102 -6.778 -2.228 1.00 83.69 67 ASP A C 1
ATOM 508 O O . ASP A 1 67 ? 27.849 -6.910 -3.203 1.00 83.69 67 ASP A O 1
ATOM 512 N N . ILE A 1 68 ? 27.118 -7.642 -1.205 1.00 86.69 68 ILE A N 1
ATOM 513 C CA . ILE A 1 68 ? 28.011 -8.811 -1.159 1.00 86.69 68 ILE A CA 1
ATOM 514 C C . ILE A 1 68 ? 27.711 -9.768 -2.311 1.00 86.69 68 ILE A C 1
ATOM 516 O O . ILE A 1 68 ? 28.638 -10.234 -2.972 1.00 86.69 68 ILE A O 1
ATOM 520 N N . PHE A 1 69 ? 26.437 -10.068 -2.574 1.00 82.88 69 PHE A N 1
ATOM 521 C CA . PHE A 1 69 ? 26.065 -10.949 -3.684 1.00 82.88 69 PHE A CA 1
ATOM 522 C C . PHE A 1 69 ? 26.457 -10.346 -5.036 1.00 82.88 69 PHE A C 1
ATOM 524 O O . PHE A 1 69 ? 26.986 -11.048 -5.899 1.00 82.88 69 PHE A O 1
ATOM 531 N N . THR A 1 70 ? 26.254 -9.043 -5.212 1.00 81.56 70 THR A N 1
ATOM 532 C CA . THR A 1 70 ? 26.591 -8.337 -6.451 1.00 81.56 70 THR A CA 1
ATOM 533 C C . THR A 1 70 ? 28.097 -8.359 -6.712 1.00 81.56 70 THR A C 1
ATOM 535 O O . THR A 1 70 ? 28.520 -8.664 -7.829 1.00 81.56 70 THR A O 1
ATOM 538 N N . GLN A 1 71 ? 28.914 -8.123 -5.681 1.00 84.38 71 GLN A N 1
ATOM 539 C CA . GLN A 1 71 ? 30.375 -8.181 -5.785 1.00 84.38 71 GLN A CA 1
ATOM 540 C C . GLN A 1 71 ? 30.898 -9.619 -5.928 1.00 84.38 71 GLN A C 1
ATOM 542 O O . GLN A 1 71 ? 31.760 -9.877 -6.766 1.00 84.38 71 GLN A O 1
ATOM 547 N N . GLY A 1 72 ? 30.369 -10.560 -5.143 1.00 84.50 72 GLY A N 1
ATOM 548 C CA . GLY A 1 72 ? 30.845 -11.944 -5.078 1.00 84.50 72 GLY A CA 1
ATOM 549 C C . GLY A 1 72 ? 30.486 -12.788 -6.301 1.00 84.50 72 GLY A C 1
ATOM 550 O O . GLY A 1 72 ? 31.287 -13.617 -6.726 1.00 84.50 72 GLY A O 1
ATOM 551 N N . PHE A 1 73 ? 29.315 -12.557 -6.899 1.00 84.62 73 PHE A N 1
ATOM 552 C CA . PHE A 1 73 ? 28.866 -13.270 -8.102 1.00 84.62 73 PHE A CA 1
ATOM 553 C C . PHE A 1 73 ? 29.039 -12.452 -9.388 1.00 84.62 73 PHE A C 1
ATOM 555 O O . PHE A 1 73 ? 28.643 -12.904 -10.462 1.00 84.62 73 PHE A O 1
ATOM 562 N N . GLY A 1 74 ? 29.626 -11.252 -9.299 1.00 77.12 74 GLY A N 1
ATOM 563 C CA . GLY A 1 74 ? 29.878 -10.387 -10.451 1.00 77.12 74 GLY A CA 1
ATOM 564 C C . GLY A 1 74 ? 28.607 -10.004 -11.213 1.00 77.12 74 GLY A C 1
ATOM 565 O O . GLY A 1 74 ? 28.658 -9.849 -12.436 1.00 77.12 74 GLY A O 1
ATOM 566 N N . MET A 1 75 ? 27.468 -9.883 -10.521 1.00 72.38 75 MET A N 1
ATOM 567 C CA . MET A 1 75 ? 26.190 -9.546 -11.149 1.00 72.38 75 MET A CA 1
ATOM 568 C C . MET A 1 75 ? 26.276 -8.141 -11.758 1.00 72.38 75 MET A C 1
ATOM 570 O O . MET A 1 75 ? 26.238 -7.135 -11.056 1.00 72.38 75 MET A O 1
ATOM 574 N N . LYS A 1 76 ? 26.406 -8.062 -13.085 1.00 51.50 76 LYS A N 1
ATOM 575 C CA . LYS A 1 76 ? 26.347 -6.808 -13.844 1.00 51.50 76 LYS A CA 1
ATOM 576 C C . LYS A 1 76 ? 24.944 -6.649 -14.420 1.00 51.50 76 LYS A C 1
ATOM 578 O O . LYS A 1 76 ? 24.593 -7.322 -15.384 1.00 51.50 76 LYS A O 1
ATOM 583 N N . GLY A 1 77 ? 24.144 -5.765 -13.832 1.00 55.16 77 GLY A N 1
ATOM 584 C CA . GLY A 1 77 ? 22.789 -5.469 -14.296 1.00 55.16 77 GLY A CA 1
ATOM 585 C C . GLY A 1 77 ? 22.102 -4.402 -13.449 1.00 55.16 77 GLY A C 1
ATOM 586 O O . GLY A 1 77 ? 22.567 -4.072 -12.360 1.00 55.16 77 GLY A O 1
ATOM 587 N N . TYR A 1 78 ? 21.004 -3.845 -13.968 1.00 53.25 78 TYR A N 1
ATOM 588 C CA . TYR A 1 78 ? 20.159 -2.908 -13.230 1.00 53.25 78 TYR A CA 1
ATOM 589 C C . TYR A 1 78 ? 19.628 -3.590 -11.971 1.00 53.25 78 TYR A C 1
ATOM 591 O O . TYR A 1 78 ? 19.042 -4.669 -12.048 1.00 53.25 78 TYR A O 1
ATOM 599 N N . ILE A 1 79 ? 19.825 -2.947 -10.822 1.00 55.00 79 ILE A N 1
ATOM 600 C CA . ILE A 1 79 ? 19.218 -3.366 -9.562 1.00 55.00 79 ILE A CA 1
ATOM 601 C C . ILE A 1 79 ? 17.708 -3.422 -9.810 1.00 55.00 79 ILE A C 1
ATOM 603 O O . ILE A 1 79 ? 17.111 -2.420 -10.211 1.00 55.00 79 ILE A O 1
ATOM 607 N N . THR A 1 80 ? 17.093 -4.591 -9.613 1.00 63.50 80 THR A N 1
ATOM 608 C CA . THR A 1 80 ? 15.636 -4.769 -9.669 1.00 63.50 80 THR A CA 1
ATOM 609 C C . THR A 1 80 ? 15.015 -4.152 -8.421 1.00 63.50 80 THR A C 1
ATOM 611 O O . THR A 1 80 ? 14.469 -4.842 -7.565 1.00 63.50 80 THR A O 1
ATOM 614 N N . ASP A 1 81 ? 15.176 -2.843 -8.292 1.00 70.25 81 ASP A N 1
ATOM 615 C CA . ASP A 1 81 ? 14.565 -2.026 -7.266 1.00 70.25 81 ASP A CA 1
ATOM 616 C C . ASP A 1 81 ? 13.447 -1.216 -7.915 1.00 70.25 81 ASP A C 1
ATOM 618 O O . ASP A 1 81 ? 13.650 -0.463 -8.874 1.00 70.25 81 ASP A O 1
ATOM 622 N N . VAL A 1 82 ? 12.242 -1.392 -7.380 1.00 72.00 82 VAL A N 1
ATOM 623 C CA . VAL A 1 82 ? 11.041 -0.699 -7.845 1.00 72.00 82 VAL A CA 1
ATOM 624 C C . VAL A 1 82 ? 11.242 0.813 -7.748 1.00 72.00 82 VAL A C 1
ATOM 626 O O . VAL A 1 82 ? 10.815 1.537 -8.649 1.00 72.00 82 VAL A O 1
ATOM 629 N N . ALA A 1 83 ? 11.940 1.297 -6.713 1.00 69.12 83 ALA A N 1
ATOM 630 C CA . ALA A 1 83 ? 12.201 2.722 -6.546 1.00 69.12 83 ALA A CA 1
ATOM 631 C C . ALA A 1 83 ? 13.216 3.247 -7.574 1.00 69.12 83 ALA A C 1
ATOM 633 O O . ALA A 1 83 ? 12.985 4.306 -8.161 1.00 69.12 83 ALA A O 1
ATOM 634 N N . ALA A 1 84 ? 14.287 2.502 -7.859 1.00 70.00 84 ALA A N 1
ATOM 635 C CA . ALA A 1 84 ? 15.245 2.846 -8.909 1.00 70.00 84 ALA A CA 1
ATOM 636 C C . ALA A 1 84 ? 14.594 2.899 -10.304 1.00 70.00 84 ALA A C 1
ATOM 638 O O . ALA A 1 84 ? 14.780 3.879 -11.032 1.00 70.00 84 ALA A O 1
ATOM 639 N N . ILE A 1 85 ? 13.786 1.894 -10.664 1.00 74.00 85 ILE A N 1
ATOM 640 C CA . ILE A 1 85 ? 13.076 1.849 -11.955 1.00 74.00 85 ILE A CA 1
ATOM 641 C C . ILE A 1 85 ? 12.066 2.997 -12.050 1.00 74.00 85 ILE A C 1
ATOM 643 O O . ILE A 1 85 ? 12.033 3.710 -13.056 1.00 74.00 85 ILE A O 1
ATOM 647 N N . ALA A 1 86 ? 11.276 3.217 -10.995 1.00 76.81 86 ALA A N 1
ATOM 648 C CA . ALA A 1 86 ? 10.319 4.314 -10.964 1.00 76.81 86 ALA A CA 1
ATOM 649 C C . ALA A 1 86 ? 11.020 5.679 -11.038 1.00 76.81 86 ALA A C 1
ATOM 651 O O . ALA A 1 86 ? 10.558 6.574 -11.740 1.00 76.81 86 ALA A O 1
ATOM 652 N N . GLY A 1 87 ? 12.165 5.834 -10.371 1.00 76.06 87 GLY A N 1
ATOM 653 C CA . GLY A 1 87 ? 12.981 7.044 -10.412 1.00 76.06 87 GLY A CA 1
ATOM 654 C C . GLY A 1 87 ? 13.520 7.355 -11.809 1.00 76.06 87 GLY A C 1
ATOM 655 O O . GLY A 1 87 ? 13.467 8.509 -12.233 1.00 76.06 87 GLY A O 1
ATOM 656 N N . LEU A 1 88 ? 13.992 6.343 -12.544 1.00 78.81 88 LEU A N 1
ATOM 657 C CA . LEU A 1 88 ? 14.418 6.500 -13.939 1.00 78.81 88 LEU A CA 1
ATOM 658 C C . LEU A 1 88 ? 13.248 6.914 -14.834 1.00 78.81 88 LEU A C 1
ATOM 660 O O . LEU A 1 88 ? 13.339 7.912 -15.546 1.00 78.81 88 LEU A O 1
ATOM 664 N N . ALA A 1 89 ? 12.125 6.208 -14.738 1.00 80.56 89 ALA A N 1
ATOM 665 C CA . ALA A 1 89 ? 10.945 6.518 -15.534 1.00 80.56 89 ALA A CA 1
ATOM 666 C C . ALA A 1 89 ? 10.365 7.908 -15.214 1.00 80.56 89 ALA A C 1
ATOM 668 O O . ALA A 1 89 ? 9.962 8.627 -16.123 1.00 80.56 89 ALA A O 1
ATOM 669 N N . ASN A 1 90 ? 10.389 8.341 -13.951 1.00 81.31 90 ASN A N 1
ATOM 670 C CA . ASN A 1 90 ? 9.921 9.671 -13.552 1.00 81.31 90 ASN A CA 1
ATOM 671 C C . ASN A 1 90 ? 10.847 10.802 -14.025 1.00 81.31 90 ASN A C 1
ATOM 673 O O . ASN A 1 90 ? 10.389 11.934 -14.167 1.00 81.31 90 ASN A O 1
ATOM 677 N N . ARG A 1 91 ? 12.134 10.529 -14.283 1.00 82.00 91 ARG A N 1
ATOM 678 C CA . ARG A 1 91 ? 13.033 11.512 -14.912 1.00 82.00 91 ARG A CA 1
ATOM 679 C C . ARG A 1 91 ? 12.679 11.751 -16.377 1.00 82.00 91 ARG A C 1
ATOM 681 O O . ARG A 1 91 ? 12.802 12.881 -16.834 1.00 82.00 91 ARG A O 1
ATOM 688 N N . GLU A 1 92 ? 12.242 10.715 -17.088 1.00 83.19 92 GLU A N 1
ATOM 689 C CA . GLU A 1 92 ? 11.909 10.799 -18.517 1.00 83.19 92 GLU A CA 1
ATOM 690 C C . GLU A 1 92 ? 10.447 11.199 -18.780 1.00 83.19 92 GLU A C 1
ATOM 692 O O . GLU A 1 92 ? 10.183 11.942 -19.719 1.00 83.19 92 GLU A O 1
ATOM 697 N N . LEU A 1 93 ? 9.505 10.736 -17.950 1.00 86.31 93 LEU A N 1
ATOM 698 C CA . LEU A 1 93 ? 8.050 10.855 -18.156 1.00 86.31 93 LEU A CA 1
ATOM 699 C C . LEU A 1 93 ? 7.329 11.499 -16.958 1.00 86.31 93 LEU A C 1
ATOM 701 O O . LEU A 1 93 ? 6.150 11.246 -16.718 1.00 86.31 93 LEU A O 1
ATOM 705 N N . GLY A 1 94 ? 8.028 12.288 -16.139 1.00 83.19 94 GLY A N 1
ATOM 706 C CA . GLY A 1 94 ? 7.518 12.735 -14.836 1.00 83.19 94 GLY A CA 1
ATOM 707 C C . GLY A 1 94 ? 6.167 13.459 -14.879 1.00 83.19 94 GLY A C 1
ATOM 708 O O . GLY A 1 94 ? 5.334 13.251 -13.996 1.00 83.19 94 GLY A O 1
ATOM 709 N N . SER A 1 95 ? 5.921 14.264 -15.916 1.00 84.50 95 SER A N 1
ATOM 710 C CA . SER A 1 95 ? 4.644 14.968 -16.100 1.00 84.50 95 SER A CA 1
ATOM 711 C C . SER A 1 95 ? 3.513 13.988 -16.418 1.00 84.50 95 SER A C 1
ATOM 713 O O . SER A 1 95 ? 2.461 13.993 -15.775 1.00 84.50 95 SER A O 1
ATOM 715 N N . GLU A 1 96 ? 3.751 13.085 -17.365 1.00 86.06 96 GLU A N 1
ATOM 716 C CA . GLU A 1 96 ? 2.820 12.048 -17.789 1.00 86.06 96 GLU A CA 1
ATOM 717 C C . GLU A 1 96 ? 2.483 11.107 -16.635 1.00 86.06 96 GLU A C 1
ATOM 719 O O . GLU A 1 96 ? 1.311 10.786 -16.435 1.00 86.06 96 GLU A O 1
ATOM 724 N N . VAL A 1 97 ? 3.474 10.715 -15.831 1.00 87.25 97 VAL A N 1
ATOM 725 C CA . VAL A 1 97 ? 3.272 9.891 -14.633 1.00 87.25 97 VAL A CA 1
ATOM 726 C C . VAL A 1 97 ? 2.391 10.612 -13.614 1.00 87.25 97 VAL A C 1
ATOM 728 O O . VAL A 1 97 ? 1.427 10.027 -13.118 1.00 87.25 97 VAL A O 1
ATOM 731 N N . ALA A 1 98 ? 2.675 11.881 -13.309 1.00 84.88 98 ALA A N 1
ATOM 732 C CA . ALA A 1 98 ? 1.904 12.643 -12.328 1.00 84.88 98 ALA A CA 1
ATOM 733 C C . ALA A 1 98 ? 0.436 12.822 -12.756 1.00 84.88 98 ALA A C 1
ATOM 735 O O . ALA A 1 98 ? -0.482 12.657 -11.948 1.00 84.88 98 ALA A O 1
ATOM 736 N N . 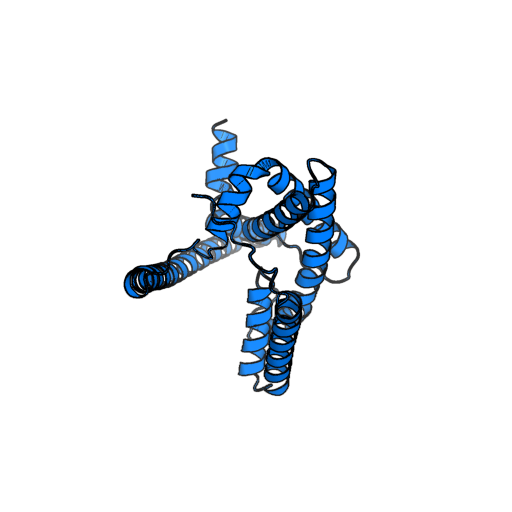LEU A 1 99 ? 0.197 13.107 -14.038 1.00 86.19 99 LEU A N 1
ATOM 737 C CA . LEU A 1 99 ? -1.153 13.216 -14.594 1.00 86.19 99 LEU A CA 1
ATOM 738 C C . LEU A 1 99 ? -1.861 11.850 -14.627 1.00 86.19 99 LEU A C 1
ATOM 740 O O . LEU A 1 99 ? -3.043 11.760 -14.293 1.00 86.19 99 LEU A O 1
ATOM 744 N N . THR A 1 100 ? -1.135 10.776 -14.953 1.00 88.62 100 THR A N 1
ATOM 745 C CA . THR A 1 100 ? -1.646 9.394 -14.921 1.00 88.62 100 THR A CA 1
ATOM 746 C C . THR A 1 100 ? -2.079 9.002 -13.509 1.00 88.62 100 THR A C 1
ATOM 748 O O . THR A 1 100 ? -3.154 8.429 -13.337 1.00 88.62 100 THR A O 1
ATOM 751 N N . LEU A 1 101 ? -1.304 9.372 -12.483 1.00 87.56 101 LEU A N 1
ATOM 752 C CA . LEU A 1 101 ? -1.659 9.162 -11.077 1.00 87.56 101 LEU A CA 1
ATOM 753 C C . LEU A 1 101 ? -3.002 9.811 -10.732 1.00 87.56 101 LEU A C 1
ATOM 755 O O . LEU A 1 101 ? -3.837 9.171 -10.091 1.00 87.56 101 LEU A O 1
ATOM 759 N N . MET A 1 102 ? -3.244 11.051 -11.173 1.00 86.00 102 MET A N 1
ATOM 760 C CA . MET A 1 102 ? -4.525 11.722 -10.921 1.00 86.00 102 MET A CA 1
ATOM 761 C C . MET A 1 102 ? -5.699 10.980 -11.563 1.00 86.00 102 MET A C 1
ATOM 763 O O . MET A 1 102 ? -6.753 10.846 -10.938 1.00 86.00 102 MET A O 1
ATOM 767 N N . VAL A 1 103 ? -5.517 10.456 -12.778 1.00 89.00 103 VAL A N 1
ATOM 768 C CA . VAL A 1 103 ? -6.542 9.647 -13.453 1.00 89.00 103 VAL A CA 1
ATOM 769 C C . VAL A 1 103 ? -6.799 8.348 -12.686 1.00 89.00 103 VAL A C 1
ATOM 771 O O . VAL A 1 103 ? -7.958 8.023 -12.434 1.00 89.00 103 VAL A O 1
ATOM 774 N N . ILE A 1 104 ? -5.749 7.643 -12.247 1.00 88.00 104 ILE A N 1
ATOM 775 C CA . ILE A 1 104 ? -5.877 6.422 -11.429 1.00 88.00 104 ILE A CA 1
ATOM 776 C C . ILE A 1 104 ? -6.666 6.714 -10.151 1.00 88.00 104 ILE A C 1
ATOM 778 O O . ILE A 1 104 ? -7.586 5.971 -9.806 1.00 88.00 104 ILE A O 1
ATOM 782 N N . PHE A 1 105 ? -6.341 7.809 -9.463 1.00 85.81 105 PHE A N 1
ATOM 783 C CA . PHE A 1 105 ? -7.015 8.198 -8.228 1.00 85.81 105 PHE A CA 1
ATOM 784 C C . PHE A 1 105 ? -8.500 8.523 -8.459 1.00 85.81 105 PHE A C 1
ATOM 786 O O . PHE A 1 105 ? -9.363 8.054 -7.715 1.00 85.81 105 PHE A O 1
ATOM 793 N N . ALA A 1 106 ? -8.822 9.254 -9.530 1.00 87.38 106 ALA A N 1
ATOM 794 C CA . ALA A 1 106 ? -10.205 9.542 -9.904 1.00 87.38 106 ALA A CA 1
ATOM 795 C C . ALA A 1 106 ? -10.993 8.260 -10.230 1.00 87.38 106 ALA A C 1
ATOM 797 O O . ALA A 1 106 ? -12.112 8.078 -9.743 1.00 87.38 106 ALA A O 1
ATOM 798 N N . VAL A 1 107 ? -10.399 7.342 -10.998 1.00 87.38 107 VAL A N 1
ATOM 799 C CA . VAL A 1 107 ? -11.001 6.038 -11.319 1.00 87.38 107 VAL A CA 1
ATOM 800 C C . VAL A 1 107 ? -11.237 5.215 -10.051 1.00 87.38 107 VAL A C 1
ATOM 802 O O . VAL A 1 107 ? -12.309 4.626 -9.908 1.00 87.38 107 VAL A O 1
ATOM 805 N N . ASN A 1 108 ? -10.301 5.220 -9.096 1.00 82.25 108 ASN A N 1
ATOM 806 C CA . ASN A 1 108 ? -10.469 4.525 -7.818 1.00 82.25 108 ASN A CA 1
ATOM 807 C C . ASN A 1 108 ? -11.694 5.040 -7.044 1.00 82.25 108 ASN A C 1
ATOM 809 O O . ASN A 1 108 ? -12.521 4.240 -6.605 1.00 82.25 108 ASN A O 1
ATOM 813 N N . ILE A 1 109 ? -11.871 6.363 -6.954 1.00 84.19 109 ILE A N 1
ATOM 814 C CA . ILE A 1 109 ? -13.050 6.970 -6.314 1.00 84.19 109 ILE A CA 1
ATOM 815 C C . ILE A 1 109 ? -14.344 6.545 -7.023 1.00 84.19 109 ILE A C 1
ATOM 817 O O . ILE A 1 109 ? -15.327 6.208 -6.359 1.00 84.19 109 ILE A O 1
ATOM 821 N N . ILE A 1 110 ? -14.354 6.532 -8.359 1.00 86.31 110 ILE A N 1
ATOM 822 C CA . ILE A 1 110 ? -15.524 6.118 -9.148 1.00 86.31 110 ILE A CA 1
ATOM 823 C C . ILE A 1 110 ? -15.873 4.650 -8.867 1.00 86.31 110 ILE A C 1
ATOM 825 O O . ILE A 1 110 ? -17.033 4.344 -8.587 1.00 86.31 110 ILE A O 1
ATOM 829 N N . ILE A 1 111 ? -14.887 3.748 -8.877 1.00 83.00 111 ILE A N 1
ATOM 830 C CA . ILE A 1 111 ? -15.091 2.318 -8.590 1.00 83.00 111 ILE A CA 1
ATOM 831 C C . ILE A 1 111 ? -15.656 2.127 -7.181 1.00 83.00 111 ILE A C 1
ATOM 833 O O . ILE A 1 111 ? -16.658 1.432 -7.010 1.00 83.00 111 ILE A O 1
ATOM 837 N N . VAL A 1 112 ? -15.077 2.786 -6.177 1.00 80.56 112 VAL A N 1
ATOM 838 C CA . VAL A 1 112 ? -15.561 2.725 -4.788 1.00 80.56 112 VAL A CA 1
ATOM 839 C C . VAL A 1 112 ? -16.985 3.271 -4.658 1.00 80.56 112 VAL A C 1
ATOM 841 O O . VAL A 1 112 ? -17.760 2.809 -3.823 1.00 80.56 112 VAL A O 1
ATOM 844 N N . ARG A 1 113 ? -17.368 4.253 -5.483 1.00 83.81 113 ARG A N 1
ATOM 845 C CA . ARG A 1 113 ? -18.717 4.827 -5.449 1.00 83.81 113 ARG A CA 1
ATOM 846 C C . ARG A 1 113 ? -19.775 3.919 -6.077 1.00 83.81 113 ARG A C 1
ATOM 848 O O . ARG A 1 113 ? -20.934 3.994 -5.654 1.00 83.81 113 ARG A O 1
ATOM 855 N N . LEU A 1 114 ? -19.390 3.137 -7.086 1.00 84.31 114 LEU A N 1
ATOM 856 C CA . LEU A 1 114 ? -20.266 2.230 -7.835 1.00 84.31 114 LEU A CA 1
ATOM 857 C C . LEU A 1 114 ? -20.339 0.825 -7.223 1.00 84.31 114 LEU A C 1
ATOM 859 O O . LEU A 1 114 ? -21.349 0.144 -7.381 1.00 84.31 114 LEU A O 1
ATOM 863 N N . THR A 1 115 ? -19.291 0.389 -6.527 1.00 81.44 115 THR A N 1
ATOM 864 C CA . THR A 1 115 ? -19.222 -0.931 -5.890 1.00 81.44 115 THR A CA 1
ATOM 865 C C . THR A 1 115 ? -19.590 -0.853 -4.402 1.00 81.44 115 THR A C 1
ATOM 867 O O . THR A 1 115 ? -19.443 0.195 -3.775 1.00 81.44 115 THR A O 1
ATOM 870 N N . PRO A 1 116 ? -20.068 -1.950 -3.782 1.00 77.75 116 PRO A N 1
ATOM 871 C CA . PRO A 1 116 ? -20.336 -1.976 -2.339 1.00 77.75 116 PRO A CA 1
ATOM 872 C C . PRO A 1 116 ? -19.054 -1.945 -1.483 1.00 77.75 116 PRO A C 1
ATOM 874 O O . PRO A 1 116 ? -19.131 -1.815 -0.261 1.00 77.75 116 PRO A O 1
ATOM 877 N N . LEU A 1 117 ? -17.879 -2.067 -2.108 1.00 75.75 117 LEU A N 1
ATOM 878 C CA . LEU A 1 117 ? -16.576 -2.183 -1.466 1.00 75.75 117 LEU A CA 1
ATOM 879 C C . LEU A 1 117 ? -15.982 -0.790 -1.197 1.00 75.75 117 LEU A C 1
ATOM 881 O O . LEU A 1 117 ? -15.466 -0.123 -2.092 1.00 75.75 117 LEU A O 1
ATOM 885 N N . LYS A 1 118 ? -16.048 -0.338 0.059 1.00 74.69 118 LYS A N 1
ATOM 886 C CA . LYS A 1 118 ? -15.676 1.030 0.468 1.00 74.69 118 LYS A CA 1
ATOM 887 C C . LYS A 1 118 ? -14.205 1.174 0.879 1.00 74.69 118 LYS A C 1
ATOM 889 O O . LYS A 1 118 ? -13.916 1.716 1.944 1.00 74.69 118 LYS A O 1
ATOM 894 N N . TYR A 1 119 ? -13.283 0.702 0.042 1.00 75.12 119 TYR A N 1
ATOM 895 C CA . TYR A 1 119 ? -11.837 0.778 0.293 1.00 75.12 119 TYR A CA 1
ATOM 896 C C . TYR A 1 119 ? -11.179 1.805 -0.635 1.00 75.12 119 TYR A C 1
ATOM 898 O O . TYR A 1 119 ? -11.010 1.545 -1.825 1.00 75.12 119 TYR A O 1
ATOM 906 N 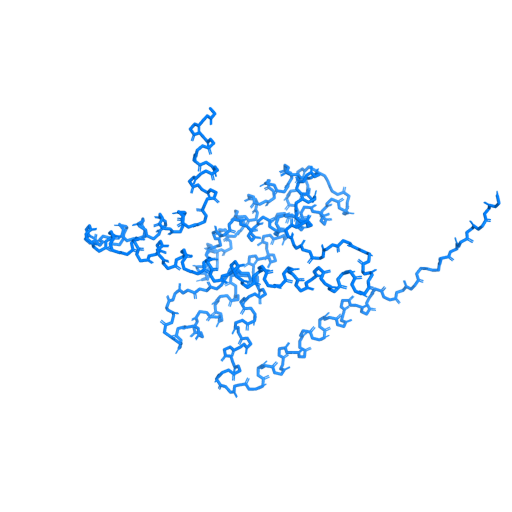N . ILE A 1 120 ? -10.826 2.975 -0.088 1.00 74.00 120 ILE A N 1
ATOM 907 C CA . ILE A 1 120 ? -10.154 4.055 -0.829 1.00 74.00 120 ILE A CA 1
ATOM 908 C C . ILE A 1 120 ? -8.649 3.949 -0.628 1.00 74.00 120 ILE A C 1
ATOM 910 O O . ILE A 1 120 ? -8.164 3.890 0.504 1.00 74.00 120 ILE A O 1
ATOM 914 N N . PHE A 1 121 ? -7.918 3.979 -1.738 1.00 69.50 121 PHE A N 1
ATOM 915 C CA . PHE A 1 121 ? -6.469 3.902 -1.728 1.00 69.50 121 PHE A CA 1
ATOM 916 C C . PHE A 1 121 ? -5.849 5.295 -1.572 1.00 69.50 121 PHE A C 1
ATOM 918 O O . PHE A 1 121 ? -5.937 6.119 -2.477 1.00 69.50 121 PHE A O 1
ATOM 925 N N . LEU A 1 122 ? -5.249 5.576 -0.411 1.00 66.62 122 LEU A N 1
ATOM 926 C CA . LEU A 1 122 ? -4.682 6.897 -0.084 1.00 66.62 122 LEU A CA 1
ATOM 927 C C . LEU A 1 122 ? -3.143 6.936 -0.108 1.00 66.62 122 LEU A C 1
ATOM 929 O O . LEU A 1 122 ? -2.558 8.006 0.054 1.00 66.62 122 LEU A O 1
ATOM 933 N N . THR A 1 123 ? -2.466 5.801 -0.312 1.00 68.06 123 THR A N 1
ATOM 934 C CA . THR A 1 123 ? -0.995 5.741 -0.291 1.00 68.06 123 THR A CA 1
ATOM 935 C C . THR A 1 123 ? -0.400 6.243 -1.606 1.00 68.06 123 THR A C 1
ATOM 937 O O . THR A 1 123 ? -0.429 5.552 -2.625 1.00 68.06 123 THR A O 1
ATOM 940 N N . GLY A 1 124 ? 0.195 7.438 -1.573 1.00 68.25 124 GLY A N 1
ATOM 941 C CA . GLY A 1 124 ? 0.763 8.090 -2.758 1.00 68.25 124 GLY A CA 1
ATOM 942 C C . GLY A 1 124 ? 1.915 7.326 -3.422 1.00 68.25 124 GLY A C 1
ATOM 943 O O . GLY A 1 124 ? 1.976 7.288 -4.645 1.00 68.25 124 GLY A O 1
ATOM 944 N N . GLN A 1 125 ? 2.795 6.671 -2.653 1.00 70.56 125 GLN A N 1
ATOM 945 C CA . GLN A 1 125 ? 3.941 5.929 -3.207 1.00 70.56 125 GLN A CA 1
ATOM 946 C C . GLN A 1 125 ? 3.508 4.718 -4.050 1.00 70.56 125 GLN A C 1
ATOM 948 O O . GLN A 1 125 ? 4.024 4.516 -5.147 1.00 70.56 125 GLN A O 1
ATOM 953 N N . ALA A 1 126 ? 2.530 3.950 -3.568 1.00 72.62 126 ALA A N 1
ATOM 954 C CA . ALA A 1 126 ? 1.967 2.807 -4.286 1.00 72.62 126 ALA A CA 1
ATOM 955 C C . ALA A 1 126 ? 1.268 3.242 -5.586 1.00 72.62 126 ALA A C 1
ATOM 957 O O . ALA A 1 126 ? 1.510 2.696 -6.666 1.00 72.62 126 ALA A O 1
ATOM 958 N N . LEU A 1 127 ? 0.442 4.294 -5.495 1.00 77.94 127 LEU A N 1
ATOM 959 C CA . LEU A 1 127 ? -0.232 4.898 -6.647 1.00 77.94 127 LEU A CA 1
ATOM 960 C C . LEU A 1 127 ? 0.767 5.436 -7.676 1.00 77.94 127 LEU A C 1
ATOM 962 O O . LEU A 1 127 ? 0.542 5.280 -8.875 1.00 77.94 127 LEU A O 1
ATOM 966 N N . LEU A 1 128 ? 1.875 6.023 -7.218 1.00 81.50 128 LEU A N 1
ATOM 967 C CA . LEU A 1 128 ? 2.940 6.513 -8.084 1.00 81.50 128 LEU A CA 1
ATOM 968 C C . LEU A 1 128 ? 3.621 5.374 -8.837 1.00 81.50 128 LEU A C 1
ATOM 970 O O . LEU A 1 128 ? 3.745 5.474 -10.050 1.00 81.50 128 LEU A O 1
ATOM 974 N N . GLY A 1 129 ? 3.984 4.277 -8.167 1.00 80.94 129 GLY A N 1
ATOM 975 C CA . GLY A 1 129 ? 4.579 3.115 -8.838 1.00 80.94 129 GLY A CA 1
ATOM 976 C C . GLY A 1 129 ? 3.688 2.573 -9.960 1.00 80.94 129 GLY A C 1
ATOM 977 O O . GLY A 1 129 ? 4.155 2.320 -11.071 1.00 80.94 129 GLY A O 1
ATOM 978 N N . MET A 1 130 ? 2.381 2.486 -9.712 1.00 82.25 130 MET A N 1
ATOM 979 C CA . MET A 1 130 ? 1.420 2.033 -10.720 1.00 82.25 130 MET A CA 1
ATOM 980 C C . MET A 1 130 ? 1.196 3.043 -11.844 1.00 82.25 130 MET A C 1
ATOM 982 O O . MET A 1 130 ? 1.100 2.648 -13.007 1.00 82.25 130 MET A O 1
ATOM 986 N N . ALA A 1 131 ? 1.162 4.337 -11.527 1.00 86.44 131 ALA A N 1
ATOM 987 C CA . ALA A 1 131 ? 1.131 5.387 -12.537 1.00 86.44 131 ALA A CA 1
ATOM 988 C C . ALA A 1 131 ? 2.373 5.328 -13.431 1.00 86.44 131 ALA A C 1
ATOM 990 O O . ALA A 1 131 ? 2.254 5.441 -14.650 1.00 86.44 131 ALA A O 1
ATOM 991 N N . THR A 1 132 ? 3.545 5.076 -12.845 1.00 88.38 132 THR A N 1
ATOM 992 C CA . THR A 1 132 ? 4.798 4.933 -13.579 1.00 88.38 132 THR A CA 1
ATOM 993 C C . THR A 1 132 ? 4.765 3.724 -14.509 1.00 88.38 132 THR A C 1
ATOM 995 O O . THR A 1 132 ? 5.084 3.865 -15.687 1.00 88.38 132 THR A O 1
ATOM 998 N N . ILE A 1 133 ? 4.310 2.557 -14.041 1.00 87.31 133 ILE A N 1
ATOM 999 C CA . ILE A 1 133 ? 4.165 1.364 -14.893 1.00 87.31 133 ILE A CA 1
ATOM 1000 C C . ILE A 1 133 ? 3.179 1.629 -16.039 1.00 87.31 133 ILE A C 1
ATOM 1002 O O . ILE A 1 133 ? 3.497 1.363 -17.199 1.00 87.31 133 ILE A O 1
ATOM 1006 N N . GLY A 1 134 ? 2.004 2.191 -15.737 1.00 87.75 134 GLY A N 1
ATOM 1007 C CA . GLY A 1 134 ? 0.989 2.512 -16.744 1.00 87.75 134 GLY A CA 1
ATOM 1008 C C . GLY A 1 134 ? 1.498 3.492 -17.804 1.00 87.75 134 GLY A C 1
ATOM 1009 O O . GLY A 1 134 ? 1.298 3.267 -19.000 1.00 87.75 134 GLY A O 1
ATOM 1010 N N . ALA A 1 135 ? 2.212 4.536 -17.379 1.00 88.81 135 ALA A N 1
ATOM 1011 C CA . ALA A 1 135 ? 2.807 5.525 -18.271 1.00 88.81 135 ALA A CA 1
ATOM 1012 C C . ALA A 1 135 ? 3.925 4.927 -19.138 1.00 88.81 135 ALA A C 1
ATOM 1014 O O . ALA A 1 135 ? 3.938 5.147 -20.347 1.00 88.81 135 ALA A O 1
ATOM 1015 N N . VAL A 1 136 ? 4.824 4.123 -18.561 1.00 88.31 136 VAL A N 1
ATOM 1016 C CA . VAL A 1 136 ? 5.922 3.477 -19.301 1.00 88.31 136 VAL A CA 1
ATOM 1017 C C . VAL A 1 136 ? 5.387 2.489 -20.335 1.00 88.31 136 VAL A C 1
ATOM 1019 O O . VAL A 1 136 ? 5.863 2.481 -21.470 1.00 88.31 136 VAL A O 1
ATOM 1022 N N . ILE A 1 137 ? 4.381 1.680 -19.987 1.00 87.75 137 ILE A N 1
ATOM 1023 C CA . ILE A 1 137 ? 3.748 0.751 -20.935 1.00 87.75 137 ILE A CA 1
ATOM 1024 C C . ILE A 1 137 ? 3.079 1.528 -22.073 1.00 87.75 137 ILE A C 1
ATOM 1026 O O . ILE A 1 137 ? 3.289 1.192 -23.238 1.00 87.75 137 ILE A O 1
ATOM 1030 N N . GLY A 1 138 ? 2.321 2.583 -21.755 1.00 88.12 138 GLY A N 1
ATOM 1031 C CA . GLY A 1 138 ? 1.697 3.443 -22.763 1.00 88.12 138 GLY A CA 1
ATOM 1032 C C . GLY A 1 138 ? 2.729 4.076 -23.699 1.00 88.12 138 GLY A C 1
ATOM 1033 O O . GLY A 1 138 ? 2.576 4.014 -24.918 1.00 88.12 138 GLY A O 1
ATOM 1034 N N . TYR A 1 139 ? 3.824 4.589 -23.138 1.00 88.38 139 TYR A N 1
ATOM 1035 C CA . TYR A 1 139 ? 4.933 5.159 -23.899 1.00 88.38 139 TYR A CA 1
ATOM 1036 C C . TYR A 1 139 ? 5.592 4.133 -24.828 1.00 88.38 139 TYR A C 1
ATOM 1038 O O . TYR A 1 139 ? 5.784 4.391 -26.016 1.00 88.38 139 TYR A O 1
ATOM 1046 N N . LYS A 1 140 ? 5.881 2.925 -24.327 1.00 87.00 140 LYS A N 1
ATOM 1047 C CA . LYS A 1 140 ? 6.451 1.830 -25.133 1.00 87.00 140 LYS A CA 1
ATOM 1048 C C . LYS A 1 140 ? 5.488 1.300 -26.197 1.00 87.00 140 LYS A C 1
ATOM 1050 O O . LYS A 1 140 ? 5.950 0.773 -27.205 1.00 87.00 140 LYS A O 1
ATOM 1055 N N . ALA A 1 141 ? 4.182 1.468 -26.008 1.00 86.69 141 ALA A N 1
ATOM 1056 C CA . ALA A 1 141 ? 3.167 1.190 -27.021 1.00 86.69 141 ALA A CA 1
ATOM 1057 C C . ALA A 1 141 ? 3.047 2.301 -28.089 1.00 86.69 141 ALA A C 1
ATOM 1059 O O . ALA A 1 141 ? 2.220 2.186 -28.991 1.00 86.69 141 ALA A O 1
ATOM 1060 N N . GLY A 1 142 ? 3.863 3.360 -28.009 1.00 88.06 142 GLY A N 1
ATOM 1061 C CA . GLY A 1 142 ? 3.880 4.473 -28.961 1.00 88.06 142 GLY A CA 1
ATOM 1062 C C . GLY A 1 142 ? 2.894 5.598 -28.637 1.00 88.06 142 GLY A C 1
ATOM 1063 O O . GLY A 1 142 ? 2.700 6.488 -29.463 1.00 88.06 142 GLY A O 1
ATOM 1064 N N . LEU A 1 143 ? 2.262 5.577 -27.460 1.00 90.00 143 LEU A N 1
ATOM 1065 C CA . LEU A 1 143 ? 1.362 6.641 -27.018 1.00 90.00 143 LEU A CA 1
ATOM 1066 C C . LEU A 1 143 ? 2.166 7.767 -26.363 1.00 90.00 143 LEU A C 1
ATOM 1068 O O . LEU A 1 143 ? 3.116 7.518 -25.631 1.00 90.00 143 LEU A O 1
ATOM 1072 N N . THR A 1 144 ? 1.759 9.014 -26.574 1.00 88.62 144 THR A N 1
ATOM 1073 C CA . THR A 1 144 ? 2.354 10.189 -25.922 1.00 88.62 144 THR A CA 1
ATOM 1074 C C . THR A 1 144 ? 1.261 11.170 -25.511 1.00 88.62 144 THR A C 1
ATOM 1076 O O . THR A 1 144 ? 0.145 11.115 -26.029 1.00 88.62 144 THR A O 1
ATOM 1079 N N . GLY A 1 145 ? 1.553 12.049 -24.549 1.00 88.38 145 GLY A N 1
ATOM 1080 C CA . GLY A 1 145 ? 0.621 13.085 -24.100 1.00 88.38 145 GLY A CA 1
ATOM 1081 C C . GLY A 1 145 ? -0.703 12.533 -23.555 1.00 88.38 145 GLY A C 1
ATOM 1082 O O . GLY A 1 145 ? -0.733 11.562 -22.799 1.00 88.38 145 GLY A O 1
ATOM 1083 N N . LEU A 1 146 ? -1.817 13.167 -23.931 1.00 89.75 146 LEU A N 1
ATOM 1084 C CA . LEU A 1 146 ? -3.141 12.864 -23.379 1.00 89.75 146 LEU A CA 1
ATOM 1085 C C . LEU A 1 146 ? -3.604 11.407 -23.613 1.00 89.75 146 LEU A C 1
ATOM 1087 O O . LEU A 1 146 ? -4.096 10.808 -22.656 1.00 89.75 146 LEU A O 1
ATOM 1091 N N . PRO A 1 147 ? -3.425 10.798 -24.807 1.00 89.94 147 PRO A N 1
ATOM 1092 C CA . PRO A 1 147 ? -3.702 9.377 -25.012 1.00 89.94 147 PRO A CA 1
ATOM 1093 C C . PRO A 1 147 ? -2.992 8.466 -24.011 1.00 89.94 147 PRO A C 1
ATOM 1095 O O . PRO A 1 147 ? -3.659 7.639 -23.401 1.00 89.94 147 PRO A O 1
ATOM 1098 N N . LEU A 1 148 ? -1.686 8.657 -23.783 1.00 91.50 148 LEU A N 1
ATOM 1099 C CA . LEU A 1 148 ? -0.914 7.874 -22.809 1.00 91.50 148 LEU A CA 1
ATOM 1100 C C . LEU A 1 148 ? -1.506 8.016 -21.407 1.00 91.50 148 LEU A C 1
ATOM 1102 O O . LEU A 1 148 ? -1.739 7.009 -20.740 1.00 91.50 148 LEU A O 1
ATOM 1106 N N . ILE A 1 149 ? -1.771 9.253 -20.982 1.00 90.06 149 ILE A N 1
ATOM 1107 C CA . ILE A 1 149 ? -2.274 9.565 -19.638 1.00 90.06 149 ILE A CA 1
ATOM 1108 C C . ILE A 1 149 ? -3.626 8.890 -19.396 1.00 90.06 149 ILE A C 1
ATOM 1110 O O . ILE A 1 149 ? -3.844 8.270 -18.354 1.00 90.06 149 ILE A O 1
ATOM 1114 N N . LEU A 1 150 ? -4.538 8.986 -20.365 1.00 89.81 150 LEU A N 1
ATOM 1115 C CA . LEU A 1 150 ? -5.872 8.411 -20.243 1.00 89.81 150 LEU A CA 1
ATOM 1116 C C . LEU A 1 150 ? -5.835 6.888 -20.324 1.00 89.81 150 LEU A C 1
ATOM 1118 O O . LEU A 1 150 ? -6.444 6.232 -19.486 1.00 89.81 150 LEU A O 1
ATOM 1122 N N . THR A 1 151 ? -5.112 6.299 -21.277 1.00 87.50 151 THR A N 1
ATOM 1123 C CA . THR A 1 151 ? -5.056 4.836 -21.382 1.00 87.50 151 THR A CA 1
ATOM 1124 C C . THR A 1 151 ? -4.309 4.233 -20.201 1.00 87.50 151 THR A C 1
ATOM 1126 O O . THR A 1 151 ? -4.831 3.332 -19.552 1.00 87.50 151 THR A O 1
ATOM 1129 N N . GLY A 1 152 ? -3.127 4.753 -19.865 1.00 85.25 152 GLY A N 1
ATOM 1130 C CA . GLY A 1 152 ? -2.339 4.283 -18.727 1.00 85.25 152 GLY A CA 1
ATOM 1131 C C . GLY A 1 152 ? -3.089 4.471 -17.411 1.00 85.25 152 GLY A C 1
ATOM 1132 O O . GLY A 1 152 ? -3.099 3.572 -16.573 1.00 85.25 152 GLY A O 1
ATOM 1133 N N . GLY A 1 153 ? -3.789 5.597 -17.262 1.00 84.50 153 GLY A N 1
ATOM 1134 C CA . GLY A 1 153 ? -4.524 5.929 -16.050 1.00 84.50 153 GLY A CA 1
ATOM 1135 C C . GLY A 1 153 ? -5.822 5.146 -15.888 1.00 84.50 153 GLY A C 1
ATOM 1136 O O . GLY A 1 153 ? -6.132 4.702 -14.787 1.00 84.50 153 GLY A O 1
ATOM 1137 N N . ILE A 1 154 ? -6.569 4.922 -16.972 1.00 85.50 154 ILE A N 1
ATOM 1138 C CA . ILE A 1 154 ? -7.812 4.142 -16.940 1.00 85.50 154 ILE A CA 1
ATOM 1139 C C . ILE A 1 154 ? -7.50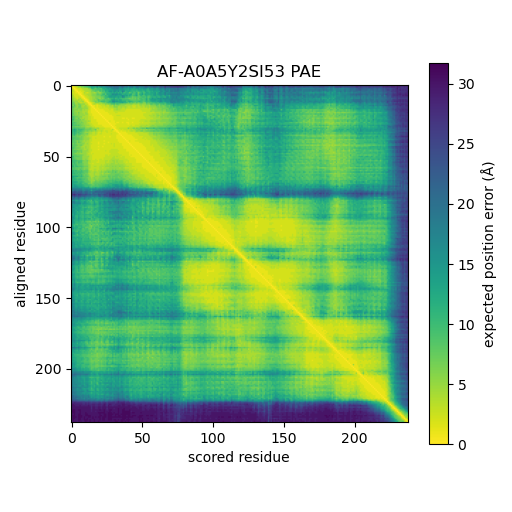0 2.655 -16.811 1.00 85.50 154 ILE A C 1
ATOM 1141 O O . ILE A 1 154 ? -8.053 2.013 -15.927 1.00 85.50 154 ILE A O 1
ATOM 1145 N N . PHE A 1 155 ? -6.604 2.091 -17.626 1.00 83.88 155 PHE A N 1
ATOM 1146 C CA . PHE A 1 155 ? -6.246 0.674 -17.492 1.00 83.88 155 PHE A CA 1
ATOM 1147 C C . PHE A 1 155 ? -5.546 0.405 -16.164 1.00 83.88 155 PHE A C 1
ATOM 1149 O O . PHE A 1 155 ? -5.923 -0.533 -15.464 1.00 83.88 155 PHE A O 1
ATOM 1156 N N . GLY A 1 156 ? -4.592 1.260 -15.785 1.00 78.38 156 GLY A N 1
ATOM 1157 C CA . GLY A 1 156 ? -3.953 1.212 -14.477 1.00 78.38 156 GLY A CA 1
ATOM 1158 C C . GLY A 1 156 ? -4.989 1.306 -13.364 1.00 78.38 156 GLY A C 1
ATOM 1159 O O . GLY A 1 156 ? -5.037 0.430 -12.517 1.00 78.38 156 GLY A O 1
ATOM 1160 N N . GLY A 1 157 ? -5.885 2.292 -13.406 1.00 76.50 157 GLY A N 1
ATOM 1161 C CA . GLY A 1 157 ? -6.911 2.514 -12.387 1.00 76.50 157 GLY A CA 1
ATOM 1162 C C . GLY A 1 157 ? -7.997 1.443 -12.327 1.00 76.50 157 GLY A C 1
ATOM 1163 O O . GLY A 1 157 ? -8.473 1.142 -11.240 1.00 76.50 157 GLY A O 1
ATOM 1164 N N . VAL A 1 158 ? -8.374 0.830 -13.449 1.00 78.56 158 VAL A N 1
ATOM 1165 C CA . VAL A 1 158 ? -9.372 -0.249 -13.493 1.00 78.56 158 VAL A CA 1
ATOM 1166 C C . VAL A 1 158 ? -8.760 -1.569 -13.048 1.00 78.56 158 VAL A C 1
ATOM 1168 O O . VAL A 1 158 ? -9.339 -2.230 -12.194 1.00 78.56 158 VAL A 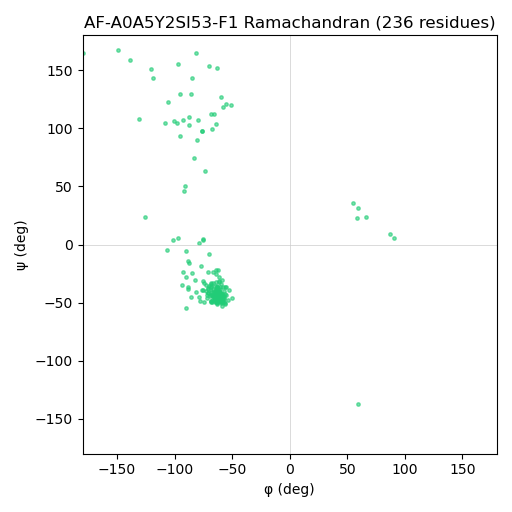O 1
ATOM 1171 N N . ILE A 1 159 ? -7.593 -1.953 -13.574 1.00 76.19 159 ILE A N 1
ATOM 1172 C CA . ILE A 1 159 ? -6.920 -3.193 -13.159 1.00 76.19 159 ILE A CA 1
ATOM 1173 C C . ILE A 1 159 ? -6.540 -3.085 -11.685 1.00 76.19 159 ILE A C 1
ATOM 1175 O O . ILE A 1 159 ? -6.911 -3.946 -10.891 1.00 76.19 159 ILE A O 1
ATOM 1179 N N . HIS A 1 160 ? -5.868 -1.999 -11.306 1.00 71.81 160 HIS A N 1
ATOM 1180 C CA . HIS A 1 160 ? -5.465 -1.765 -9.928 1.00 71.81 160 HIS A CA 1
ATOM 1181 C C . HIS A 1 160 ? -6.684 -1.581 -9.023 1.00 71.81 160 HIS A C 1
ATOM 1183 O O . HIS A 1 160 ? -6.760 -2.234 -7.993 1.00 71.81 160 HIS A O 1
ATOM 1189 N N . GLY A 1 161 ? -7.668 -0.769 -9.414 1.00 67.31 161 GLY A N 1
ATOM 1190 C CA . GLY A 1 161 ? -8.881 -0.529 -8.633 1.00 67.31 161 GLY A CA 1
ATOM 1191 C C . GLY A 1 161 ? -9.710 -1.792 -8.428 1.00 67.31 161 GLY A C 1
ATOM 1192 O O . GLY A 1 161 ? -10.095 -2.080 -7.307 1.00 67.31 161 GLY A O 1
ATOM 1193 N N . LEU A 1 162 ? -9.931 -2.615 -9.453 1.00 68.38 162 LEU A N 1
ATOM 1194 C CA . LEU A 1 162 ? -10.677 -3.866 -9.287 1.00 68.38 162 LEU A CA 1
ATOM 1195 C C . LEU A 1 162 ? -9.906 -4.888 -8.445 1.00 68.38 162 LEU A C 1
ATOM 1197 O O . LEU A 1 162 ? -10.501 -5.490 -7.549 1.00 68.38 162 LEU A O 1
ATOM 1201 N N . PHE A 1 163 ? -8.600 -5.064 -8.676 1.00 69.12 163 PHE A N 1
ATOM 1202 C CA . PHE A 1 163 ? -7.794 -5.986 -7.868 1.00 69.12 163 PHE A CA 1
ATOM 1203 C C . PHE A 1 163 ? -7.686 -5.513 -6.416 1.00 69.12 163 PHE A C 1
ATOM 1205 O O . PHE A 1 163 ? -7.921 -6.299 -5.502 1.00 69.12 163 PHE A O 1
ATOM 1212 N N . ILE A 1 164 ? -7.397 -4.235 -6.178 1.00 65.94 164 ILE A N 1
ATOM 1213 C CA . ILE A 1 164 ? -7.119 -3.715 -4.836 1.00 65.94 164 ILE A CA 1
ATOM 1214 C C . ILE A 1 164 ? -8.349 -3.256 -4.070 1.00 65.94 164 ILE A C 1
ATOM 1216 O O . ILE A 1 164 ? -8.262 -3.078 -2.867 1.00 65.94 164 ILE A O 1
ATOM 1220 N N . THR A 1 165 ? -9.501 -3.083 -4.712 1.00 67.31 165 THR A N 1
ATOM 1221 C CA . THR A 1 165 ? -10.766 -2.920 -3.988 1.00 67.31 165 THR A CA 1
ATOM 1222 C C . THR A 1 165 ? -11.332 -4.289 -3.588 1.00 67.31 165 THR A C 1
ATOM 1224 O O . THR A 1 165 ? -11.937 -4.405 -2.523 1.00 67.31 165 THR A O 1
ATOM 1227 N N . SER A 1 166 ? -11.077 -5.344 -4.373 1.00 75.00 166 SER A N 1
ATOM 1228 C CA . SER A 1 166 ? -11.547 -6.708 -4.075 1.00 75.00 166 SER A CA 1
ATOM 1229 C C . SER A 1 166 ? -10.660 -7.449 -3.071 1.00 75.00 166 SER A C 1
ATOM 1231 O O . SER A 1 166 ? -11.172 -8.129 -2.189 1.00 75.00 166 SER A O 1
ATOM 1233 N N . LEU A 1 167 ? -9.335 -7.318 -3.165 1.00 81.56 167 LEU A N 1
ATOM 1234 C CA . LEU A 1 167 ? -8.387 -8.032 -2.300 1.00 81.56 167 LEU A CA 1
ATOM 1235 C C . LEU A 1 167 ? -8.543 -7.710 -0.794 1.00 81.56 167 LEU A C 1
ATOM 1237 O O . LEU A 1 167 ? -8.598 -8.651 0.004 1.00 81.56 167 LEU A O 1
ATOM 1241 N N . PRO A 1 168 ? -8.700 -6.441 -0.367 1.00 80.50 168 PRO A N 1
ATOM 1242 C CA . PRO A 1 168 ? -9.022 -6.098 1.015 1.00 80.50 168 PRO A CA 1
ATOM 1243 C C . PRO A 1 168 ? -10.327 -6.711 1.506 1.00 80.50 168 PRO A C 1
ATOM 1245 O O . PRO A 1 168 ? -10.419 -7.044 2.680 1.00 80.50 168 PRO A O 1
ATOM 1248 N N . ALA A 1 169 ? -11.316 -6.923 0.633 1.00 82.75 169 ALA A N 1
ATOM 1249 C CA . ALA A 1 169 ? -12.568 -7.564 1.031 1.00 82.75 169 ALA A CA 1
ATOM 1250 C C . ALA A 1 169 ? -12.344 -8.994 1.556 1.00 82.75 169 ALA A C 1
ATOM 1252 O O . ALA A 1 169 ? -13.098 -9.459 2.405 1.00 82.75 169 ALA A O 1
ATOM 1253 N N . PHE A 1 170 ? -11.290 -9.673 1.089 1.00 85.06 170 PHE A N 1
ATOM 1254 C CA . PHE A 1 170 ? -10.883 -10.988 1.589 1.00 85.06 170 PHE A CA 1
ATOM 1255 C C . PHE A 1 170 ? -9.924 -10.894 2.778 1.00 85.06 170 PHE A C 1
ATOM 1257 O O . PHE A 1 170 ? -10.011 -11.696 3.706 1.00 85.06 170 PHE A O 1
ATOM 1264 N N . LEU A 1 171 ? -9.003 -9.925 2.763 1.00 88.19 171 LEU A N 1
ATOM 1265 C CA . LEU A 1 171 ? -7.984 -9.804 3.804 1.00 88.19 171 LEU A CA 1
ATOM 1266 C C . LEU A 1 171 ? -8.529 -9.210 5.110 1.00 88.19 171 LEU A C 1
ATOM 1268 O O . LEU A 1 171 ? -8.145 -9.670 6.183 1.00 88.19 171 LEU A O 1
ATOM 1272 N N . VAL A 1 172 ? -9.416 -8.215 5.043 1.00 88.00 172 VAL A N 1
ATOM 1273 C CA . VAL A 1 172 ? -9.950 -7.519 6.226 1.00 88.00 172 VAL A CA 1
ATOM 1274 C C . VAL A 1 172 ? -10.653 -8.487 7.190 1.00 88.00 172 VAL A C 1
ATOM 1276 O O . VAL A 1 172 ? -10.268 -8.494 8.357 1.00 88.00 172 VAL A O 1
ATOM 1279 N N . PRO A 1 173 ? -11.576 -9.374 6.755 1.00 88.19 173 PRO A N 1
ATOM 1280 C CA . PRO A 1 173 ? -12.187 -10.356 7.657 1.00 88.19 173 PRO A CA 1
ATOM 1281 C C . PRO A 1 173 ? -11.164 -11.302 8.300 1.00 88.19 173 PRO A C 1
ATOM 1283 O O . PRO A 1 173 ? -11.304 -11.716 9.451 1.00 88.19 173 PRO A O 1
ATOM 1286 N N . MET A 1 174 ? -10.103 -11.647 7.565 1.00 89.44 174 MET A N 1
ATOM 1287 C CA . MET A 1 174 ? -9.037 -12.497 8.085 1.00 89.44 174 MET A CA 1
ATOM 1288 C C . MET A 1 174 ? -8.220 -11.765 9.156 1.00 89.44 174 MET A C 1
ATOM 1290 O O . MET A 1 174 ? -7.960 -12.335 10.212 1.00 89.44 174 MET A O 1
ATOM 1294 N N . LEU A 1 175 ? -7.856 -10.503 8.929 1.00 89.81 175 LEU A N 1
ATOM 1295 C CA . LEU A 1 175 ? -7.170 -9.663 9.914 1.00 89.81 175 LEU A CA 1
ATOM 1296 C C . LEU A 1 175 ? -8.032 -9.413 11.161 1.00 89.81 175 LEU A C 1
ATOM 1298 O O . LEU A 1 175 ? -7.518 -9.460 12.281 1.00 89.81 175 LEU A O 1
ATOM 1302 N N . GLU A 1 176 ? -9.343 -9.257 10.988 1.00 90.31 176 GLU A N 1
ATOM 1303 C CA . GLU A 1 176 ? -10.304 -9.143 12.088 1.00 90.31 176 GLU A CA 1
ATOM 1304 C C . GLU A 1 176 ? -10.311 -10.385 12.984 1.00 90.31 176 GLU A C 1
ATOM 1306 O O . GLU A 1 176 ? -10.369 -10.247 14.206 1.00 90.31 176 GLU A O 1
ATOM 1311 N N . SER A 1 177 ? -10.144 -11.585 12.411 1.00 87.56 177 SER A N 1
ATOM 1312 C CA . SER A 1 177 ? -10.010 -12.825 13.196 1.00 87.56 177 SER A CA 1
ATOM 1313 C C . SER A 1 177 ? -8.774 -12.836 14.110 1.00 87.56 177 SER A C 1
ATOM 1315 O O . SER A 1 177 ? -8.763 -13.532 15.123 1.00 87.56 177 SER A O 1
ATOM 1317 N N . TYR A 1 178 ? -7.764 -12.019 13.795 1.00 85.94 178 TYR A N 1
ATOM 1318 C CA . TYR A 1 178 ? -6.560 -11.816 14.605 1.00 85.94 178 TYR A CA 1
ATOM 1319 C C . TYR A 1 178 ? -6.633 -10.564 15.499 1.00 85.94 178 TYR A C 1
ATOM 1321 O O . TYR A 1 178 ? -5.653 -10.230 16.163 1.00 85.94 178 TYR A O 1
ATOM 1329 N N . GLY A 1 179 ? -7.775 -9.868 15.541 1.00 85.62 179 GLY A N 1
ATOM 1330 C CA . GLY A 1 179 ? -7.983 -8.671 16.364 1.00 85.62 179 GLY A CA 1
ATOM 1331 C C . GLY A 1 179 ? -7.635 -7.341 15.686 1.00 85.62 179 GLY A C 1
ATOM 1332 O O . GLY A 1 179 ? -7.705 -6.294 16.330 1.00 85.62 179 GLY A O 1
ATOM 1333 N N . PHE A 1 180 ? -7.293 -7.345 14.395 1.00 85.06 180 PHE A N 1
ATOM 1334 C CA . PHE A 1 180 ? -7.001 -6.135 13.625 1.00 85.06 180 PHE A CA 1
ATOM 1335 C C . PHE A 1 180 ? -8.252 -5.662 12.871 1.00 85.06 180 PHE A C 1
ATOM 1337 O O . PHE A 1 180 ? -8.538 -6.114 11.765 1.00 85.06 180 PHE A O 1
ATOM 1344 N N . THR A 1 181 ? -9.020 -4.749 13.466 1.00 83.31 181 THR A N 1
ATOM 1345 C CA . THR A 1 181 ? -10.310 -4.304 12.913 1.00 83.31 181 THR A CA 1
ATOM 1346 C C . THR A 1 181 ? -10.176 -3.176 11.898 1.00 83.31 181 THR A C 1
ATOM 1348 O O . THR A 1 181 ? -9.580 -2.143 12.212 1.00 83.31 181 THR A O 1
ATOM 1351 N N . GLY A 1 182 ? -10.798 -3.327 10.723 1.00 79.50 182 GLY A N 1
ATOM 1352 C CA . GLY A 1 182 ? -10.910 -2.251 9.731 1.00 79.50 182 GLY A CA 1
ATOM 1353 C C . GLY A 1 182 ? -9.587 -1.796 9.102 1.00 79.50 182 GLY A C 1
ATOM 1354 O O . GLY A 1 182 ? -9.501 -0.663 8.629 1.00 79.50 182 GLY A O 1
ATOM 1355 N N . VAL A 1 183 ? -8.561 -2.650 9.104 1.00 80.75 183 VAL A N 1
ATOM 1356 C CA . VAL A 1 183 ? -7.242 -2.366 8.516 1.00 80.75 183 VAL A CA 1
ATOM 1357 C C . VAL A 1 183 ? -6.894 -3.379 7.429 1.00 80.75 183 VAL A C 1
ATOM 1359 O O . VAL A 1 183 ? -7.339 -4.522 7.462 1.00 80.75 183 VAL A O 1
ATOM 1362 N N . THR A 1 184 ? -6.092 -2.953 6.457 1.00 85.19 184 THR A N 1
ATOM 1363 C CA . THR A 1 184 ? -5.576 -3.785 5.361 1.00 85.19 184 THR A CA 1
ATOM 1364 C C . THR A 1 184 ? -4.200 -3.274 4.936 1.00 85.19 184 THR A C 1
ATOM 1366 O O . THR A 1 184 ? -3.801 -2.171 5.312 1.00 85.19 184 THR A O 1
ATOM 1369 N N . PHE A 1 185 ? -3.484 -4.061 4.137 1.00 80.75 185 PHE A N 1
ATOM 1370 C CA . PHE A 1 185 ? -2.260 -3.619 3.471 1.00 80.75 185 PHE A CA 1
ATOM 1371 C C . PHE A 1 185 ? -2.546 -2.824 2.208 1.00 80.75 185 PHE A C 1
ATOM 1373 O O . PHE A 1 185 ? -3.669 -2.845 1.694 1.00 80.75 185 PHE A O 1
ATOM 1380 N N . SER A 1 186 ? -1.509 -2.127 1.735 1.00 73.19 186 SER A N 1
ATOM 1381 C CA . SER A 1 186 ? -1.641 -1.184 0.641 1.00 73.19 186 SER A CA 1
ATOM 1382 C C . SER A 1 186 ? -1.384 -1.699 -0.750 1.00 73.19 186 SER A C 1
ATOM 1384 O O . SER A 1 186 ? -1.879 -1.114 -1.702 1.00 73.19 186 SER A O 1
ATOM 1386 N N . ASP A 1 187 ? -0.616 -2.766 -0.864 1.00 75.56 187 ASP A N 1
ATOM 1387 C CA . ASP A 1 187 ? -0.146 -3.251 -2.147 1.00 75.56 187 ASP A CA 1
ATOM 1388 C C . ASP A 1 187 ? -0.674 -4.659 -2.380 1.00 75.56 187 ASP A C 1
ATOM 1390 O O . ASP A 1 187 ? -0.824 -5.459 -1.452 1.00 75.56 187 ASP A O 1
ATOM 1394 N N . SER A 1 188 ? -1.013 -4.961 -3.631 1.00 75.50 188 SER A N 1
ATOM 1395 C CA . SER A 1 188 ? -1.662 -6.228 -3.984 1.00 75.50 188 SER A CA 1
ATOM 1396 C C . SER A 1 188 ? -0.811 -7.461 -3.651 1.00 75.50 188 SER A C 1
ATOM 1398 O O . SER A 1 188 ? -1.357 -8.503 -3.285 1.00 75.50 188 SER A O 1
ATOM 1400 N N . ASP A 1 189 ? 0.512 -7.342 -3.726 1.00 77.81 189 ASP A N 1
ATOM 1401 C CA . ASP A 1 189 ? 1.488 -8.376 -3.374 1.00 77.81 189 ASP A CA 1
ATOM 1402 C C . ASP A 1 189 ? 1.555 -8.603 -1.857 1.00 77.81 189 ASP A C 1
ATOM 1404 O O . ASP A 1 189 ? 1.540 -9.752 -1.405 1.00 77.81 189 ASP A O 1
ATOM 1408 N N . VAL A 1 190 ? 1.530 -7.532 -1.060 1.00 83.06 190 VAL A N 1
ATOM 1409 C CA . VAL A 1 190 ? 1.487 -7.611 0.406 1.00 83.06 190 VAL A CA 1
ATOM 1410 C C . VAL A 1 190 ? 0.141 -8.165 0.875 1.00 83.06 190 VAL A C 1
ATOM 1412 O O . VAL A 1 190 ? 0.108 -9.027 1.755 1.00 83.06 190 VAL A O 1
ATOM 1415 N N . ILE A 1 191 ? -0.971 -7.749 0.257 1.00 85.88 191 ILE A N 1
ATOM 1416 C CA . ILE A 1 191 ? -2.298 -8.302 0.565 1.00 85.88 191 ILE A CA 1
ATOM 1417 C C . ILE A 1 191 ? -2.342 -9.803 0.258 1.00 85.88 191 ILE A C 1
ATOM 1419 O O . ILE A 1 191 ? -2.798 -10.594 1.086 1.00 85.88 191 ILE A O 1
ATOM 1423 N N . SER A 1 192 ? -1.831 -10.203 -0.906 1.00 84.69 192 SER A N 1
ATOM 1424 C CA . SER A 1 192 ? -1.779 -11.607 -1.321 1.00 84.69 192 SER A CA 1
ATOM 1425 C C . SER A 1 192 ? -0.902 -12.448 -0.393 1.00 84.69 192 SER A C 1
ATOM 1427 O O . SER A 1 192 ? -1.314 -13.521 0.047 1.00 84.69 192 SER A O 1
ATOM 1429 N N . SER A 1 193 ? 0.275 -11.938 -0.025 1.00 86.44 193 SER A N 1
ATOM 1430 C CA . SER A 1 193 ? 1.171 -12.589 0.939 1.00 86.44 193 SER A CA 1
ATOM 1431 C C . SER A 1 193 ? 0.506 -12.728 2.310 1.00 86.44 193 SER A C 1
ATOM 1433 O O . SER A 1 193 ? 0.577 -13.790 2.930 1.00 86.44 193 SER A O 1
ATOM 1435 N N . GLY A 1 194 ? -0.213 -11.692 2.754 1.00 87.25 194 GLY A N 1
ATOM 1436 C CA . GLY A 1 194 ? -1.017 -11.719 3.972 1.00 87.25 194 GLY A CA 1
ATOM 1437 C C . GLY A 1 194 ? -2.089 -12.808 3.940 1.00 87.25 194 GLY A C 1
ATOM 1438 O O . GLY A 1 194 ? -2.193 -13.577 4.892 1.00 87.25 194 GLY A O 1
ATOM 1439 N N . LEU A 1 195 ? -2.839 -12.925 2.837 1.00 89.12 195 LEU A N 1
ATOM 1440 C CA . LEU A 1 195 ? -3.846 -13.977 2.637 1.00 89.12 195 LEU A CA 1
ATOM 1441 C C . LEU A 1 195 ? -3.238 -15.379 2.721 1.00 89.12 195 LEU A C 1
ATOM 1443 O O . LEU A 1 195 ? -3.797 -16.242 3.398 1.00 89.12 195 LEU A O 1
ATOM 1447 N N . VAL A 1 196 ? -2.093 -15.608 2.078 1.00 90.19 196 VAL A N 1
ATOM 1448 C CA . VAL A 1 196 ? -1.397 -16.903 2.125 1.00 90.19 196 VAL A CA 1
ATOM 1449 C C . VAL A 1 196 ? -0.941 -17.231 3.544 1.00 90.19 196 VAL A C 1
ATOM 1451 O O . VAL A 1 196 ? -1.237 -18.316 4.046 1.00 90.19 196 VAL A O 1
ATOM 1454 N N . LEU A 1 197 ? -0.262 -16.297 4.213 1.00 89.88 197 LEU A N 1
ATOM 1455 C CA . LEU A 1 197 ? 0.246 -16.503 5.570 1.00 89.88 197 LEU A CA 1
ATOM 1456 C C . LEU A 1 197 ? -0.885 -16.707 6.580 1.00 89.88 197 LEU A C 1
ATOM 1458 O O . LEU A 1 197 ? -0.808 -17.606 7.416 1.00 89.88 197 LEU A O 1
ATOM 1462 N N . GLY A 1 198 ? -1.959 -15.925 6.492 1.00 87.94 198 GLY A N 1
ATOM 1463 C CA . GLY A 1 198 ? -3.086 -16.066 7.408 1.00 87.94 198 GLY A CA 1
ATOM 1464 C C . GLY A 1 198 ? -3.812 -17.399 7.256 1.00 87.94 198 GLY A C 1
ATOM 1465 O O . GLY A 1 198 ? -4.127 -18.024 8.268 1.00 87.94 198 GLY A O 1
ATOM 1466 N N . HIS A 1 199 ? -3.999 -17.887 6.026 1.00 90.12 199 HIS A N 1
ATOM 1467 C CA . HIS A 1 199 ? -4.545 -19.228 5.794 1.00 90.12 199 HIS A CA 1
ATOM 1468 C C . HIS A 1 199 ? -3.577 -20.333 6.235 1.00 90.12 199 HIS A C 1
ATOM 1470 O O . HIS A 1 199 ? -4.023 -21.358 6.757 1.00 90.12 199 HIS A O 1
ATOM 1476 N N . ALA A 1 200 ? -2.263 -20.125 6.093 1.00 89.75 200 ALA A N 1
ATOM 1477 C CA . ALA A 1 200 ? -1.259 -21.047 6.616 1.00 89.75 200 ALA A CA 1
ATOM 1478 C C . ALA A 1 200 ? -1.341 -21.159 8.151 1.00 89.75 200 ALA A C 1
ATOM 1480 O O . ALA A 1 200 ? -1.353 -22.272 8.682 1.00 89.75 200 ALA A O 1
ATOM 1481 N N . PHE A 1 201 ? -1.488 -20.040 8.868 1.00 89.88 201 PHE A N 1
ATOM 1482 C CA . PHE A 1 201 ? -1.668 -20.037 10.326 1.00 89.88 201 PHE A CA 1
ATOM 1483 C C . PHE A 1 201 ? -2.996 -20.658 10.774 1.00 89.88 201 PHE A C 1
ATOM 1485 O O . PHE A 1 201 ? -3.036 -21.349 11.792 1.00 89.88 201 PHE A O 1
ATOM 1492 N N . GLN A 1 202 ? -4.057 -20.514 9.979 1.00 89.88 202 GLN A N 1
ATOM 1493 C CA . GLN A 1 202 ? -5.334 -21.205 10.195 1.00 89.88 202 GLN A CA 1
ATOM 1494 C C . GLN A 1 202 ? -5.298 -22.698 9.809 1.00 89.88 202 GLN A C 1
ATOM 1496 O O . GLN A 1 202 ? -6.326 -23.370 9.863 1.00 89.88 202 GLN A O 1
ATOM 1501 N N . LYS A 1 203 ? -4.131 -23.237 9.422 1.00 88.94 203 LYS A N 1
ATOM 1502 C CA . LYS A 1 203 ? -3.935 -24.615 8.935 1.00 88.94 203 LYS A CA 1
ATOM 1503 C C . LYS A 1 203 ? -4.774 -24.972 7.698 1.00 88.94 203 LYS A C 1
ATOM 1505 O O . LYS A 1 203 ? -4.981 -26.151 7.410 1.00 88.94 203 LYS A O 1
ATOM 1510 N N . ASN A 1 204 ? -5.208 -23.983 6.918 1.00 90.06 204 ASN A N 1
ATOM 1511 C CA . ASN A 1 204 ? -5.892 -24.205 5.647 1.00 90.06 204 ASN A CA 1
ATOM 1512 C C . ASN A 1 204 ? -4.869 -24.443 4.521 1.00 90.06 204 ASN A C 1
ATOM 1514 O O . ASN A 1 204 ? -4.612 -23.581 3.678 1.00 90.06 204 ASN A O 1
ATOM 1518 N N . GLY A 1 205 ? -4.269 -25.636 4.519 1.00 85.62 205 GLY A N 1
ATOM 1519 C CA . GLY A 1 205 ? -3.247 -26.018 3.539 1.00 85.62 205 GLY A CA 1
ATOM 1520 C C . GLY A 1 205 ? -3.755 -26.087 2.094 1.00 85.62 205 GLY A C 1
ATOM 1521 O O . GLY A 1 205 ? -2.974 -25.885 1.168 1.00 85.62 205 GLY A O 1
ATOM 1522 N N . LEU A 1 206 ? -5.059 -26.312 1.890 1.00 89.44 206 LEU A N 1
ATOM 1523 C CA . LEU A 1 206 ? -5.658 -26.373 0.555 1.00 89.44 206 LEU A CA 1
ATOM 1524 C C . LEU A 1 206 ? -5.603 -25.012 -0.144 1.00 89.44 206 LEU A C 1
ATOM 1526 O O . LEU A 1 206 ? -5.178 -24.939 -1.294 1.00 89.44 206 LEU A O 1
ATOM 1530 N N . PHE A 1 207 ? -5.985 -23.935 0.552 1.00 88.81 207 PHE A N 1
ATOM 1531 C CA . PHE A 1 207 ? -5.903 -22.584 -0.007 1.00 88.81 207 PHE A CA 1
ATOM 1532 C C . PHE A 1 207 ? -4.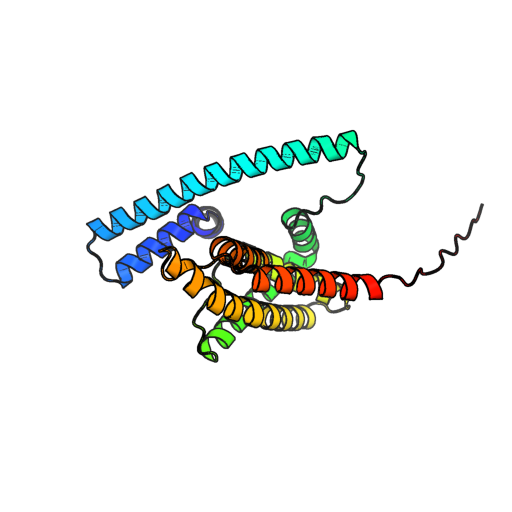462 -22.227 -0.379 1.00 88.81 207 PHE A C 1
ATOM 1534 O O . PHE A 1 207 ? -4.209 -21.758 -1.486 1.00 88.81 207 PHE A O 1
ATOM 1541 N N . VAL A 1 208 ? -3.510 -22.507 0.518 1.00 88.56 208 VAL A N 1
ATOM 1542 C CA . VAL A 1 208 ? -2.084 -22.230 0.292 1.00 88.56 208 VAL A CA 1
ATOM 1543 C C . VAL A 1 208 ? -1.570 -22.985 -0.937 1.00 88.56 208 VAL A C 1
ATOM 1545 O O . VAL A 1 208 ? -0.936 -22.385 -1.802 1.00 88.56 208 VAL A O 1
ATOM 1548 N N . ALA A 1 209 ? -1.889 -24.276 -1.060 1.00 89.25 209 ALA A N 1
ATOM 1549 C CA . ALA A 1 209 ? -1.484 -25.085 -2.206 1.00 89.25 209 ALA A CA 1
ATOM 1550 C C . ALA A 1 209 ? -2.092 -24.570 -3.520 1.00 89.25 209 ALA A C 1
ATOM 1552 O O . ALA A 1 209 ? -1.374 -24.407 -4.505 1.00 89.25 209 ALA A O 1
ATOM 1553 N N . LEU A 1 210 ? -3.392 -24.257 -3.530 1.00 90.69 210 LEU A N 1
ATOM 1554 C CA . LEU A 1 210 ? -4.067 -23.703 -4.706 1.00 90.69 210 LEU A CA 1
ATOM 1555 C C . LEU A 1 210 ? -3.491 -22.346 -5.111 1.00 90.69 210 LEU A C 1
ATOM 1557 O O . LEU A 1 210 ? -3.306 -22.095 -6.299 1.00 90.69 210 LEU A O 1
ATOM 1561 N N . PHE A 1 211 ? -3.167 -21.492 -4.141 1.00 87.06 211 PHE A N 1
ATOM 1562 C CA . PHE A 1 211 ? -2.557 -20.196 -4.407 1.00 87.06 211 PHE A CA 1
ATOM 1563 C C . PHE A 1 211 ? -1.156 -20.345 -5.015 1.00 87.06 211 PHE A C 1
ATOM 1565 O O . PHE A 1 211 ? -0.843 -19.687 -6.005 1.00 87.06 211 PHE A O 1
ATOM 1572 N N . ILE A 1 212 ? -0.332 -21.257 -4.488 1.00 87.56 212 ILE A N 1
ATOM 1573 C CA . ILE A 1 212 ? 0.994 -21.560 -5.054 1.00 87.56 212 ILE A CA 1
ATOM 1574 C C . ILE A 1 212 ? 0.861 -22.084 -6.488 1.00 87.56 212 ILE A C 1
ATOM 1576 O O . ILE A 1 212 ? 1.574 -21.618 -7.377 1.00 87.56 212 ILE A O 1
ATOM 1580 N N . VAL A 1 213 ? -0.070 -23.010 -6.737 1.00 91.31 213 VAL A N 1
ATOM 1581 C CA . VAL A 1 213 ? -0.337 -23.538 -8.084 1.00 91.31 213 VAL A CA 1
ATOM 1582 C C . VAL A 1 213 ? -0.805 -22.429 -9.025 1.00 91.31 213 VAL A C 1
ATOM 1584 O O . VAL A 1 213 ? -0.336 -22.360 -10.158 1.00 91.31 213 VAL A O 1
ATOM 1587 N N . PHE A 1 214 ? -1.680 -21.536 -8.562 1.00 87.19 214 PHE A N 1
ATOM 1588 C CA . PHE A 1 214 ? -2.136 -20.385 -9.335 1.00 87.19 214 PHE A CA 1
ATOM 1589 C C . PHE A 1 214 ? -0.972 -19.464 -9.724 1.00 87.19 214 PHE A C 1
ATOM 1591 O O . PHE A 1 214 ? -0.826 -19.138 -10.902 1.00 87.19 214 PHE A O 1
ATOM 1598 N N . VAL A 1 215 ? -0.102 -19.102 -8.775 1.00 84.12 215 VAL A N 1
ATOM 1599 C CA . VAL A 1 215 ? 1.083 -18.270 -9.044 1.00 84.12 215 VAL A CA 1
ATOM 1600 C C . VAL A 1 215 ? 2.042 -18.971 -10.009 1.00 84.12 215 VAL A C 1
ATOM 1602 O O . VAL A 1 215 ? 2.513 -18.348 -10.960 1.00 84.12 215 VAL A O 1
ATOM 1605 N N . ALA A 1 216 ? 2.294 -20.268 -9.820 1.00 86.44 216 ALA A N 1
ATOM 1606 C CA . ALA A 1 216 ? 3.154 -21.052 -10.705 1.00 86.44 216 ALA A CA 1
ATOM 1607 C C . ALA A 1 216 ? 2.584 -21.147 -12.130 1.00 86.44 216 ALA A C 1
ATOM 1609 O O . ALA A 1 216 ? 3.320 -20.981 -13.103 1.00 86.44 216 ALA A O 1
ATOM 1610 N N . ALA A 1 217 ? 1.272 -21.353 -12.266 1.00 88.19 217 ALA A N 1
ATOM 1611 C CA . ALA A 1 217 ? 0.589 -21.379 -13.555 1.00 88.19 217 ALA A CA 1
ATOM 1612 C C . ALA A 1 217 ? 0.640 -20.013 -14.253 1.00 88.19 217 ALA A C 1
ATOM 1614 O O . ALA A 1 217 ? 0.879 -19.947 -15.460 1.00 88.19 217 ALA A O 1
ATOM 1615 N N . LEU A 1 218 ? 0.470 -18.923 -13.501 1.00 82.31 218 LEU A N 1
ATOM 1616 C CA . LEU A 1 218 ? 0.570 -17.564 -14.027 1.00 82.31 218 LEU A CA 1
ATOM 1617 C C . LEU A 1 218 ? 1.998 -17.260 -14.503 1.00 82.31 218 LEU A C 1
ATOM 1619 O O . LEU A 1 218 ? 2.185 -16.780 -15.621 1.00 82.31 218 LEU A O 1
ATOM 1623 N N . ALA A 1 219 ? 3.005 -17.611 -13.700 1.00 82.06 219 ALA A N 1
ATOM 1624 C CA . ALA A 1 219 ? 4.413 -17.475 -14.063 1.00 82.06 219 ALA A CA 1
ATOM 1625 C C . ALA A 1 219 ? 4.757 -18.294 -15.317 1.00 82.06 219 ALA A C 1
ATOM 1627 O O . ALA A 1 219 ? 5.418 -17.791 -16.227 1.00 82.06 219 ALA A O 1
ATOM 1628 N N . TRP A 1 220 ? 4.258 -19.531 -15.408 1.00 89.38 220 TRP A N 1
ATOM 1629 C CA . TRP A 1 220 ? 4.421 -20.369 -16.594 1.00 89.38 220 TRP A CA 1
ATOM 1630 C C . TRP A 1 220 ? 3.742 -19.764 -17.827 1.00 89.38 220 TRP A C 1
ATOM 1632 O O . TRP A 1 220 ? 4.347 -19.727 -18.894 1.00 89.38 220 TRP A O 1
ATOM 1642 N N . PHE A 1 221 ? 2.524 -19.238 -17.698 1.00 84.81 221 PHE A N 1
ATOM 1643 C CA . PHE A 1 221 ? 1.803 -18.612 -18.808 1.00 84.81 221 PHE A CA 1
ATOM 1644 C C . PHE A 1 221 ? 2.511 -17.358 -19.339 1.00 84.81 221 PHE A C 1
ATOM 1646 O O . PHE A 1 221 ? 2.576 -17.152 -20.555 1.00 84.81 221 PHE A O 1
ATOM 1653 N N . VAL A 1 222 ? 3.054 -16.533 -18.441 1.00 80.94 222 VAL A N 1
ATOM 1654 C CA . VAL A 1 222 ? 3.818 -15.332 -18.803 1.00 80.94 222 VAL A CA 1
ATOM 1655 C C . VAL A 1 222 ? 5.135 -15.719 -19.482 1.00 80.94 222 VAL A C 1
ATOM 1657 O O . VAL A 1 222 ? 5.424 -15.241 -20.580 1.00 80.94 222 VAL A O 1
ATOM 1660 N N . ASN A 1 223 ? 5.900 -16.641 -18.892 1.00 78.19 223 ASN A N 1
ATOM 1661 C CA . ASN A 1 223 ? 7.213 -17.031 -19.418 1.00 78.19 223 ASN A CA 1
ATOM 1662 C C . ASN A 1 223 ? 7.127 -17.915 -20.672 1.00 78.19 223 ASN A C 1
ATOM 1664 O O . ASN A 1 223 ? 7.954 -17.789 -21.575 1.00 78.19 223 ASN A O 1
ATOM 1668 N N . GLY A 1 224 ? 6.103 -18.760 -20.785 1.00 57.69 224 GLY A N 1
ATOM 1669 C CA . GLY A 1 224 ? 5.899 -19.666 -21.918 1.00 57.69 224 GLY A CA 1
ATOM 1670 C C . GLY A 1 224 ? 5.654 -18.950 -23.249 1.00 57.69 224 GLY A C 1
ATOM 1671 O O . GLY A 1 224 ? 5.919 -19.514 -24.308 1.00 57.69 224 GLY A O 1
ATOM 1672 N N . LYS A 1 225 ? 5.213 -17.684 -23.222 1.00 54.47 225 LYS A N 1
ATOM 1673 C CA . LYS A 1 225 ? 5.048 -16.853 -24.428 1.00 54.47 225 LYS A CA 1
ATOM 1674 C C . LYS A 1 225 ? 6.308 -16.085 -24.834 1.00 54.47 225 LYS A C 1
ATOM 1676 O O . LYS A 1 225 ? 6.381 -15.628 -25.972 1.00 54.47 225 LYS A O 1
ATOM 1681 N N . SER A 1 226 ? 7.296 -15.963 -23.944 1.00 47.19 226 SER A N 1
ATOM 1682 C CA . SER A 1 226 ? 8.529 -15.204 -24.194 1.00 47.19 226 SER A CA 1
ATOM 1683 C C . SER A 1 226 ? 9.655 -16.047 -24.820 1.00 47.19 226 SER A C 1
ATOM 1685 O O . SER A 1 226 ? 10.680 -15.503 -25.219 1.00 47.19 226 SER A O 1
ATOM 1687 N N . ALA A 1 227 ? 9.462 -17.363 -24.966 1.00 43.22 227 ALA A N 1
ATOM 1688 C CA . ALA A 1 227 ? 10.447 -18.309 -25.496 1.00 43.22 227 ALA A CA 1
ATOM 1689 C C . ALA A 1 227 ? 10.353 -18.528 -27.024 1.00 43.22 227 ALA A C 1
ATOM 1691 O O . ALA A 1 227 ? 10.398 -19.662 -27.500 1.00 43.22 227 ALA A O 1
ATOM 1692 N N . LYS A 1 228 ? 10.237 -17.460 -27.825 1.00 38.00 228 LYS A N 1
ATOM 1693 C CA . LYS A 1 228 ? 10.645 -17.530 -29.241 1.00 38.00 228 LYS A CA 1
ATOM 1694 C C . LYS A 1 228 ? 12.027 -16.888 -29.362 1.00 38.00 228 LYS A C 1
ATOM 1696 O O . LYS A 1 228 ? 12.101 -15.662 -29.283 1.00 38.00 228 LYS A O 1
ATOM 1701 N N . PRO A 1 229 ? 13.110 -17.663 -29.549 1.00 38.78 229 PRO A N 1
ATOM 1702 C CA . PRO A 1 229 ? 14.414 -17.079 -29.805 1.00 38.78 229 PRO A CA 1
ATOM 1703 C C . PRO A 1 229 ? 14.342 -16.375 -31.164 1.00 38.78 229 PRO A C 1
ATOM 1705 O O . PRO A 1 229 ? 14.159 -17.014 -32.201 1.00 38.78 229 PRO A O 1
ATOM 1708 N N . LYS A 1 230 ? 14.422 -15.041 -31.168 1.00 41.41 230 LYS A N 1
ATOM 1709 C CA . LYS A 1 230 ? 14.766 -14.311 -32.389 1.00 41.41 230 LYS A CA 1
ATOM 1710 C C . LYS A 1 230 ? 16.221 -14.658 -32.679 1.00 41.41 230 LYS A C 1
ATOM 1712 O O . LYS A 1 230 ? 17.087 -14.306 -31.889 1.00 41.41 230 LYS A O 1
ATOM 1717 N N . GLY A 1 231 ? 16.444 -15.394 -33.766 1.00 38.59 231 GLY A N 1
ATOM 1718 C CA . GLY A 1 231 ? 17.773 -15.715 -34.267 1.00 38.59 231 GLY A CA 1
ATOM 1719 C C . GLY A 1 231 ? 18.605 -14.444 -34.387 1.00 38.59 231 GLY A C 1
ATOM 1720 O O . GLY A 1 231 ? 18.220 -13.491 -35.065 1.00 38.59 231 GLY A O 1
ATOM 1721 N N . GLU A 1 232 ? 19.708 -14.434 -33.659 1.00 37.84 232 GLU A N 1
ATOM 1722 C CA . GLU A 1 232 ? 20.721 -13.399 -33.681 1.00 37.84 232 GLU A CA 1
ATOM 1723 C C . GLU A 1 232 ? 21.543 -13.599 -34.960 1.00 37.84 232 GLU A C 1
ATOM 1725 O O . GLU A 1 232 ? 22.406 -14.469 -35.030 1.00 37.84 232 GLU A O 1
ATOM 1730 N N . ASN A 1 233 ? 21.233 -12.841 -36.016 1.00 35.12 233 ASN A N 1
ATOM 1731 C CA . ASN A 1 233 ? 22.148 -12.702 -37.147 1.00 35.12 233 ASN A CA 1
ATOM 1732 C C . ASN A 1 233 ? 23.197 -11.663 -36.756 1.00 35.12 233 ASN A C 1
ATOM 1734 O O . ASN A 1 233 ? 23.018 -10.461 -36.958 1.00 35.12 233 ASN A O 1
ATOM 1738 N N . ILE A 1 234 ? 24.278 -12.156 -36.163 1.00 40.12 234 ILE A N 1
ATOM 1739 C CA . ILE A 1 234 ? 25.524 -11.424 -35.974 1.00 40.12 234 ILE A CA 1
ATOM 1740 C C . ILE A 1 234 ? 26.117 -11.217 -37.373 1.00 40.12 234 ILE A C 1
ATOM 1742 O O . ILE A 1 234 ? 26.694 -12.130 -37.958 1.00 40.12 234 ILE A O 1
ATOM 1746 N N . HIS A 1 235 ? 25.919 -10.035 -37.954 1.00 40.12 235 HIS A N 1
ATOM 1747 C CA . HIS A 1 235 ? 26.766 -9.591 -39.053 1.00 40.12 235 HIS A CA 1
ATOM 1748 C C . HIS A 1 235 ? 28.095 -9.148 -38.444 1.00 40.12 235 HIS A C 1
ATOM 1750 O O . HIS A 1 235 ? 28.220 -8.035 -37.938 1.00 40.12 235 HIS A O 1
ATOM 1756 N N . GLU A 1 236 ? 29.080 -10.044 -38.486 1.00 39.94 236 GLU A N 1
ATOM 1757 C CA . GLU A 1 236 ? 30.477 -9.636 -38.557 1.00 39.94 236 GLU A CA 1
ATOM 1758 C C . GLU A 1 236 ? 30.648 -8.767 -39.809 1.00 39.94 236 GLU A C 1
ATOM 1760 O O . GLU A 1 236 ? 30.429 -9.214 -40.936 1.00 39.94 236 GLU A O 1
ATOM 1765 N N . SER A 1 237 ? 31.048 -7.516 -39.612 1.00 39.25 237 SER A N 1
ATOM 1766 C CA . SER A 1 237 ? 31.775 -6.766 -40.626 1.00 39.25 237 SER A CA 1
ATOM 1767 C C . SER A 1 237 ? 32.997 -6.154 -39.959 1.00 39.25 237 SER A C 1
ATOM 1769 O O . SER A 1 237 ? 32.871 -5.264 -39.117 1.00 39.25 237 SER A O 1
ATOM 1771 N N . VAL A 1 238 ? 34.127 -6.752 -40.335 1.00 42.88 238 VAL A N 1
ATOM 1772 C CA . VAL A 1 238 ? 35.518 -6.285 -40.291 1.00 42.88 238 VAL A CA 1
ATOM 1773 C C . VAL A 1 238 ? 35.650 -4.769 -40.411 1.00 42.88 238 VAL A C 1
ATOM 1775 O O . VAL A 1 238 ? 34.953 -4.191 -41.275 1.00 42.88 238 VAL A O 1
#

Mean predicted aligned error: 10.72 Å